Protein AF-0000000078816395 (afdb_homodimer)

Foldseek 3Di:
DDLLVVVQCVLQVAQKEKEAADDCVDGPDPQRVLQSVLLVVLVQDHYYDNCVVPVSCVVCVCVSQVHNDDTWMHGNSHTPGHSVSSVVCVVVVNNSVSSVVSRVVSVVD/DDLLVVVQCVLQVAQKEKEAADDCVDGPDPQRVLQSVLLVVLVQDHYYDNCVVPVSCVVCVCVSQVHNDDTWMHGNSHTPGHSVSSVVCVVVVNNSVSSVVSRVVSVVD

Structure (mmCIF, N/CA/C/O backbone):
data_AF-0000000078816395-model_v1
#
loop_
_entity.id
_entity.type
_entity.pdbx_description
1 polymer Glutaredoxin
#
loop_
_atom_site.group_PDB
_atom_site.id
_atom_site.type_symbol
_atom_site.label_atom_id
_atom_site.label_alt_id
_atom_site.label_comp_id
_atom_site.label_asym_id
_atom_site.label_entity_id
_atom_site.label_seq_id
_atom_site.pdbx_PDB_ins_code
_atom_site.Cartn_x
_atom_site.Cartn_y
_atom_site.Cartn_z
_atom_site.occupancy
_atom_site.B_iso_or_equiv
_atom_site.auth_seq_id
_atom_site.auth_comp_id
_atom_site.auth_asym_id
_atom_site.auth_atom_id
_atom_site.pdbx_PDB_model_num
ATOM 1 N N . MET A 1 1 ? -18.578 -7.316 -20.359 1 77.88 1 MET A N 1
ATOM 2 C CA . MET A 1 1 ? -18.25 -8.328 -19.359 1 77.88 1 MET A CA 1
ATOM 3 C C . MET A 1 1 ? -18.172 -7.707 -17.969 1 77.88 1 MET A C 1
ATOM 5 O O . MET A 1 1 ? -17.703 -6.578 -17.828 1 77.88 1 MET A O 1
ATOM 9 N N . ASP A 1 2 ? -18.828 -8.359 -17.062 1 92 2 ASP A N 1
ATOM 10 C CA . ASP A 1 2 ? -18.844 -7.902 -15.68 1 92 2 ASP A CA 1
ATOM 11 C C . ASP A 1 2 ? -17.484 -8.117 -15.016 1 92 2 ASP A C 1
ATOM 13 O O . ASP A 1 2 ? -16.734 -9.016 -15.406 1 92 2 ASP A O 1
ATOM 17 N N . VAL A 1 3 ? -17.062 -7.289 -14.258 1 94.06 3 VAL A N 1
ATOM 18 C CA . VAL A 1 3 ? -15.742 -7.305 -13.633 1 94.06 3 VAL A CA 1
ATOM 19 C C . VAL A 1 3 ? -15.5 -8.656 -12.977 1 94.06 3 VAL A C 1
ATOM 21 O O . VAL A 1 3 ? -14.375 -9.164 -12.977 1 94.06 3 VAL A O 1
ATOM 24 N N . MET A 1 4 ? -16.484 -9.273 -12.453 1 95.75 4 MET A N 1
ATOM 25 C CA . MET A 1 4 ? -16.344 -10.586 -11.82 1 95.75 4 MET A CA 1
ATOM 26 C C . MET A 1 4 ? -15.961 -11.648 -12.852 1 95.75 4 MET A C 1
ATOM 28 O O . MET A 1 4 ? -15.141 -12.523 -12.578 1 95.75 4 MET A O 1
ATOM 32 N N . ASP A 1 5 ? -16.531 -11.531 -13.977 1 96.75 5 ASP A N 1
ATOM 33 C CA . ASP A 1 5 ? -16.203 -12.445 -15.07 1 96.75 5 ASP A CA 1
ATOM 34 C C . ASP A 1 5 ? -14.773 -12.219 -15.555 1 96.75 5 ASP A C 1
ATOM 36 O O . ASP A 1 5 ? -14.062 -13.18 -15.875 1 96.75 5 ASP A O 1
ATOM 40 N N . ARG A 1 6 ? -14.43 -10.984 -15.625 1 96.06 6 ARG A N 1
ATOM 41 C CA . ARG A 1 6 ? -13.078 -10.656 -16.047 1 96.06 6 ARG A CA 1
ATOM 42 C C . ARG A 1 6 ? -12.047 -11.219 -15.078 1 96.06 6 ARG A C 1
ATOM 44 O O . ARG A 1 6 ? -11.031 -11.773 -15.492 1 96.06 6 ARG A O 1
ATOM 51 N N . ILE A 1 7 ? -12.336 -11.07 -13.828 1 97.5 7 ILE A N 1
ATOM 52 C CA . ILE A 1 7 ? -11.43 -11.578 -12.805 1 97.5 7 ILE A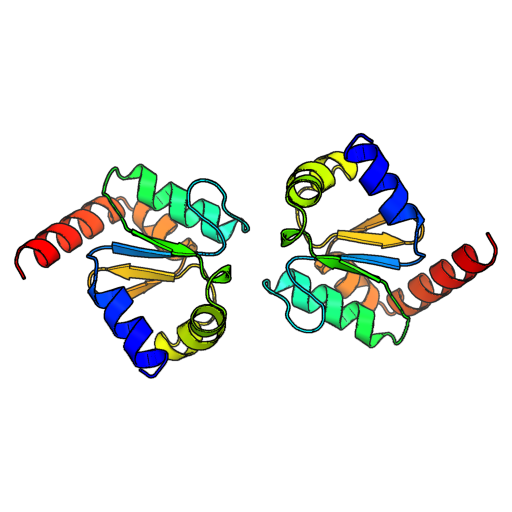 CA 1
ATOM 53 C C . ILE A 1 7 ? -11.344 -13.102 -12.898 1 97.5 7 ILE A C 1
ATOM 55 O O . ILE A 1 7 ? -10.25 -13.672 -12.836 1 97.5 7 ILE A O 1
ATOM 59 N N . GLN A 1 8 ? -12.492 -13.742 -13.062 1 97.56 8 GLN A N 1
ATOM 60 C CA . GLN A 1 8 ? -12.492 -15.195 -13.219 1 97.56 8 GLN A CA 1
ATOM 61 C C . GLN A 1 8 ? -11.633 -15.625 -14.398 1 97.56 8 GLN A C 1
ATOM 63 O O . GLN A 1 8 ? -10.852 -16.578 -14.289 1 97.56 8 GLN A O 1
ATOM 68 N N . GLN A 1 9 ? -11.789 -14.945 -15.492 1 97.19 9 GLN A N 1
ATOM 69 C CA . GLN A 1 9 ? -10.984 -15.258 -16.672 1 97.19 9 GLN A CA 1
ATOM 70 C C . GLN A 1 9 ? -9.5 -15.062 -16.391 1 97.19 9 GLN A C 1
ATOM 72 O O . GLN A 1 9 ? -8.672 -15.859 -16.844 1 97.19 9 GLN A O 1
ATOM 77 N N . GLN A 1 10 ? -9.211 -14.055 -15.688 1 97 10 GLN A N 1
ATOM 78 C CA . GLN A 1 10 ? -7.82 -13.75 -15.375 1 97 10 GLN A CA 1
ATOM 79 C C . GLN A 1 10 ? -7.203 -14.844 -14.5 1 97 10 GLN A C 1
ATOM 81 O O . GLN A 1 10 ? -6.117 -15.344 -14.789 1 97 10 GLN A O 1
ATOM 86 N N . VAL A 1 11 ? -7.938 -15.266 -13.445 1 97.56 11 VAL A N 1
ATOM 87 C CA . VAL A 1 11 ? -7.359 -16.25 -12.539 1 97.56 11 VAL A CA 1
ATOM 88 C C . VAL A 1 11 ? -7.285 -17.609 -13.227 1 97.56 11 VAL A C 1
ATOM 90 O O . VAL A 1 11 ? -6.488 -18.469 -12.844 1 97.56 11 VAL A O 1
ATOM 93 N N . ASP A 1 12 ? -8.086 -17.75 -14.211 1 97.62 12 ASP A N 1
ATOM 94 C CA . ASP A 1 12 ? -8.086 -19.016 -14.961 1 97.62 12 ASP A CA 1
ATOM 95 C C . ASP A 1 12 ? -6.973 -19.031 -16 1 97.62 12 ASP A C 1
ATOM 97 O O . ASP A 1 12 ? -6.66 -20.078 -16.578 1 97.62 12 ASP A O 1
ATOM 101 N N . SER A 1 13 ? -6.375 -17.953 -16.234 1 97.56 13 SER A N 1
ATOM 102 C CA . SER A 1 13 ? -5.531 -17.797 -17.422 1 97.56 13 SER A CA 1
ATOM 103 C C . SER A 1 13 ? -4.109 -18.266 -17.141 1 97.56 13 SER A C 1
ATOM 105 O O . SER A 1 13 ? -3.303 -18.391 -18.062 1 97.56 13 SER A O 1
ATOM 107 N N . ALA A 1 14 ? -3.756 -18.531 -15.867 1 98.06 14 ALA A N 1
ATOM 108 C CA . ALA A 1 14 ? -2.4 -18.953 -15.531 1 98.06 14 ALA A CA 1
ATOM 109 C C . ALA A 1 14 ? -2.404 -19.891 -14.32 1 98.06 14 ALA A C 1
ATOM 111 O O . ALA A 1 14 ? -3.348 -19.875 -13.523 1 98.06 14 ALA A O 1
ATOM 112 N N . ALA A 1 15 ? -1.381 -20.688 -14.188 1 98.5 15 ALA A N 1
ATOM 113 C CA . ALA A 1 15 ? -1.24 -21.609 -13.07 1 98.5 15 ALA A CA 1
ATOM 114 C C . ALA A 1 15 ? -1.059 -20.875 -11.75 1 98.5 15 ALA A C 1
ATOM 116 O O . ALA A 1 15 ? -1.612 -21.281 -10.727 1 98.5 15 ALA A O 1
ATOM 117 N N . ILE A 1 16 ? -0.21 -19.844 -11.828 1 98.81 16 ILE A N 1
ATOM 118 C CA . ILE A 1 16 ? 0.129 -19.047 -10.656 1 98.81 16 ILE A CA 1
ATOM 119 C C . ILE A 1 16 ? -0.025 -17.562 -10.984 1 98.81 16 ILE A C 1
ATOM 121 O O . ILE A 1 16 ? 0.615 -17.047 -11.906 1 98.81 16 ILE A O 1
ATOM 125 N N . ILE A 1 17 ? -0.897 -16.859 -10.242 1 98.75 17 ILE A N 1
ATOM 126 C CA . ILE A 1 17 ? -1.106 -15.438 -10.469 1 98.75 17 ILE A CA 1
ATOM 127 C C . ILE A 1 17 ? -1.004 -14.688 -9.148 1 98.75 17 ILE A C 1
ATOM 129 O O . ILE A 1 17 ? -1.6 -15.094 -8.141 1 98.75 17 ILE A O 1
ATOM 133 N N . LEU A 1 18 ? -0.25 -13.711 -9.133 1 98.81 18 LEU A N 1
ATOM 134 C CA . LEU A 1 18 ? -0.079 -12.789 -8.016 1 98.81 18 LEU A CA 1
ATOM 135 C C . LEU A 1 18 ? -0.758 -11.453 -8.305 1 98.81 18 LEU A C 1
ATOM 137 O O . LEU A 1 18 ? -0.358 -10.734 -9.227 1 98.81 18 LEU A O 1
ATOM 141 N N . TYR A 1 19 ? -1.846 -11.109 -7.602 1 98.75 19 TYR A N 1
ATOM 142 C CA . TYR A 1 19 ? -2.381 -9.75 -7.582 1 98.75 19 TYR A CA 1
ATOM 143 C C . TYR A 1 19 ? -1.663 -8.898 -6.547 1 98.75 19 TYR A C 1
ATOM 145 O O . TYR A 1 19 ? -1.722 -9.18 -5.348 1 98.75 19 TYR A O 1
ATOM 153 N N . MET A 1 20 ? -1.003 -7.777 -6.965 1 98.06 20 MET A N 1
ATOM 154 C CA . MET A 1 20 ? -0.118 -7.051 -6.059 1 98.06 20 MET A CA 1
ATOM 155 C C . MET A 1 20 ? -0.2 -5.547 -6.305 1 98.06 20 MET A C 1
ATOM 157 O O . MET A 1 20 ? -0.762 -5.109 -7.309 1 98.06 20 MET A O 1
ATOM 161 N N . LYS A 1 21 ? 0.226 -4.828 -5.402 1 95.44 21 LYS A N 1
ATOM 162 C CA . LYS A 1 21 ? 0.404 -3.387 -5.559 1 95.44 21 LYS A CA 1
ATOM 163 C C . LYS A 1 21 ? 1.748 -3.066 -6.207 1 95.44 21 LYS A C 1
ATOM 165 O O . LYS A 1 21 ? 2.791 -3.146 -5.555 1 95.44 21 LYS A O 1
ATOM 170 N N . GLY A 1 22 ? 1.657 -2.68 -7.492 1 94.88 22 GLY A N 1
ATOM 171 C CA . GLY A 1 22 ? 2.881 -2.529 -8.266 1 94.88 22 GLY A CA 1
ATOM 172 C C . GLY A 1 22 ? 3.225 -3.76 -9.078 1 94.88 22 GLY A C 1
ATOM 173 O O . GLY A 1 22 ? 2.332 -4.48 -9.531 1 94.88 22 GLY A O 1
ATOM 174 N N . THR A 1 23 ? 4.547 -3.869 -9.414 1 96.94 23 THR A N 1
ATOM 175 C CA . THR A 1 23 ? 5.078 -4.988 -10.188 1 96.94 23 THR A CA 1
ATOM 176 C C . THR A 1 23 ? 6.23 -5.656 -9.445 1 96.94 23 THR A C 1
ATOM 178 O O . THR A 1 23 ? 6.758 -5.102 -8.477 1 96.94 23 THR A O 1
ATOM 181 N N . PRO A 1 24 ? 6.562 -6.902 -9.805 1 97.62 24 PRO A N 1
ATOM 182 C CA . PRO A 1 24 ? 7.719 -7.539 -9.172 1 97.62 24 PRO A CA 1
ATOM 183 C C . PRO A 1 24 ? 8.984 -6.691 -9.273 1 97.62 24 PRO A C 1
ATOM 185 O O . PRO A 1 24 ? 9.82 -6.711 -8.367 1 97.62 24 PRO A O 1
ATOM 188 N N . GLN A 1 25 ? 9.086 -5.879 -10.32 1 95.38 25 GLN A N 1
ATOM 189 C CA . GLN A 1 25 ? 10.258 -5.043 -10.531 1 95.38 25 GLN A CA 1
ATOM 190 C C . GLN A 1 25 ? 10.172 -3.752 -9.719 1 95.38 25 GLN A C 1
ATOM 192 O O . GLN A 1 25 ? 11.195 -3.188 -9.328 1 95.38 25 GLN A O 1
ATOM 197 N N . PHE A 1 26 ? 8.945 -3.281 -9.516 1 92.94 26 PHE A N 1
ATOM 198 C CA . PHE A 1 26 ? 8.727 -2.039 -8.781 1 92.94 26 PHE A CA 1
ATOM 199 C C . PHE A 1 26 ? 7.527 -2.162 -7.852 1 92.94 26 PHE A C 1
ATOM 201 O O . PHE A 1 26 ? 6.52 -1.475 -8.031 1 92.94 26 PHE A O 1
ATOM 208 N N . PRO A 1 27 ? 7.707 -2.893 -6.777 1 95.06 27 PRO A N 1
ATOM 209 C CA . PRO A 1 27 ? 6.582 -3.018 -5.848 1 95.06 27 PRO A CA 1
ATOM 210 C C . PRO A 1 27 ? 6.277 -1.713 -5.113 1 95.06 27 PRO A C 1
ATOM 212 O O . PRO A 1 27 ? 7.191 -0.96 -4.773 1 95.06 27 PRO A O 1
ATOM 215 N N . GLN A 1 28 ? 5.062 -1.483 -4.871 1 91.62 28 GLN A N 1
ATOM 216 C CA . GLN A 1 28 ? 4.637 -0.219 -4.277 1 91.62 28 GLN A CA 1
ATOM 217 C C . GLN A 1 28 ? 4.121 -0.423 -2.855 1 91.62 28 GLN A C 1
ATOM 219 O O . GLN A 1 28 ? 3.559 0.495 -2.256 1 91.62 28 GLN A O 1
ATOM 224 N N . CYS A 1 29 ? 4.348 -1.562 -2.271 1 92.69 29 CYS A N 1
ATOM 225 C CA . CYS A 1 29 ? 3.992 -1.941 -0.909 1 92.69 29 CYS A CA 1
ATOM 226 C C . CYS A 1 29 ? 4.883 -3.072 -0.409 1 92.69 29 CYS A C 1
ATOM 228 O O . CYS A 1 29 ? 5.27 -3.953 -1.181 1 92.69 29 CYS A O 1
ATOM 230 N N . GLY A 1 30 ? 5.211 -3.061 0.812 1 91.44 30 GLY A N 1
ATOM 231 C CA . GLY A 1 30 ? 6.113 -4.043 1.39 1 91.44 30 GLY A CA 1
ATOM 232 C C . GLY A 1 30 ? 5.57 -5.461 1.326 1 91.44 30 GLY A C 1
ATOM 233 O O . GLY A 1 30 ? 6.312 -6.398 1.031 1 91.44 30 GLY A O 1
ATOM 234 N N . PHE A 1 31 ? 4.332 -5.621 1.608 1 93.5 31 PHE A N 1
ATOM 235 C CA . PHE A 1 31 ? 3.717 -6.941 1.55 1 93.5 31 PHE A CA 1
ATOM 236 C C . PH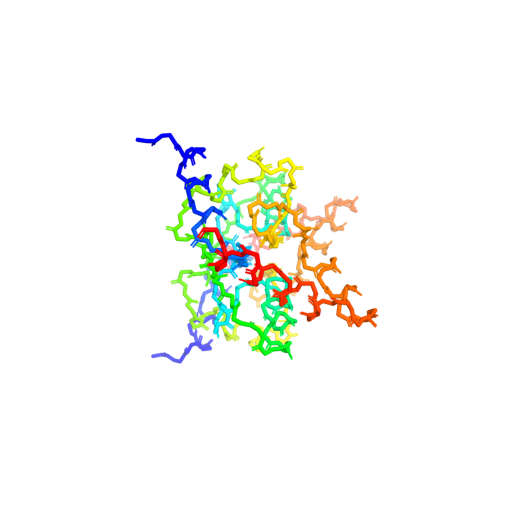E A 1 31 ? 3.768 -7.504 0.133 1 93.5 31 PHE A C 1
ATOM 238 O O . PHE A 1 31 ? 4.074 -8.68 -0.064 1 93.5 31 PHE A O 1
ATOM 245 N N . SER A 1 32 ? 3.443 -6.68 -0.849 1 97.25 32 SER A N 1
ATOM 246 C CA . SER A 1 32 ? 3.529 -7.09 -2.248 1 97.25 32 SER A CA 1
ATOM 247 C C . SER A 1 32 ? 4.965 -7.414 -2.641 1 97.25 32 SER A C 1
ATOM 249 O O . SER A 1 32 ? 5.215 -8.398 -3.342 1 97.25 32 SER A O 1
ATOM 251 N N . ALA A 1 33 ? 5.883 -6.617 -2.176 1 96.62 33 ALA A N 1
ATOM 252 C CA . ALA A 1 33 ? 7.293 -6.859 -2.461 1 96.62 33 ALA A CA 1
ATOM 253 C C . ALA A 1 33 ? 7.734 -8.227 -1.933 1 96.62 33 ALA A C 1
ATOM 255 O O . ALA A 1 33 ? 8.367 -9 -2.652 1 96.62 33 ALA A O 1
ATOM 256 N N . THR A 1 34 ? 7.34 -8.484 -0.744 1 97.5 34 THR A N 1
ATOM 257 C CA . THR A 1 34 ? 7.715 -9.742 -0.104 1 97.5 34 THR A CA 1
ATOM 258 C C . THR A 1 34 ? 7.105 -10.93 -0.847 1 97.5 34 THR A C 1
ATOM 260 O O . THR A 1 34 ? 7.793 -11.922 -1.111 1 97.5 34 THR A O 1
ATOM 263 N N . ALA A 1 35 ? 5.844 -10.852 -1.148 1 98.44 35 ALA A N 1
ATOM 264 C CA . ALA A 1 35 ? 5.172 -11.922 -1.877 1 98.44 35 ALA A CA 1
ATOM 265 C C . ALA A 1 35 ? 5.867 -12.203 -3.203 1 98.44 35 ALA A C 1
ATOM 267 O O . ALA A 1 35 ? 6.18 -13.359 -3.514 1 98.44 35 ALA A O 1
ATOM 268 N N . ALA A 1 36 ? 6.117 -11.141 -3.996 1 98.75 36 ALA A N 1
ATOM 269 C CA . ALA A 1 36 ? 6.754 -11.297 -5.305 1 98.75 36 ALA A CA 1
ATOM 270 C C . ALA A 1 36 ? 8.141 -11.922 -5.172 1 98.75 36 ALA A C 1
ATOM 272 O O . ALA A 1 36 ? 8.484 -12.836 -5.918 1 98.75 36 ALA A O 1
ATOM 273 N N . ARG A 1 37 ? 8.867 -11.438 -4.246 1 98.25 37 ARG A N 1
ATOM 274 C CA . ARG A 1 37 ? 10.219 -11.953 -4.02 1 98.25 37 ARG A CA 1
ATOM 275 C C . ARG A 1 37 ? 10.18 -13.422 -3.613 1 98.25 37 ARG A C 1
ATOM 277 O O . ARG A 1 37 ? 10.984 -14.227 -4.09 1 98.25 37 ARG A O 1
ATOM 284 N N . THR A 1 38 ? 9.32 -13.742 -2.697 1 98.75 38 THR A N 1
ATOM 285 C CA . THR A 1 38 ? 9.195 -15.109 -2.205 1 98.75 38 THR A CA 1
ATOM 286 C C . THR A 1 38 ? 8.836 -16.062 -3.34 1 98.75 38 THR A C 1
ATOM 288 O O . THR A 1 38 ? 9.461 -17.109 -3.502 1 98.75 38 THR A O 1
ATOM 291 N N . LEU A 1 39 ? 7.855 -15.719 -4.148 1 98.75 39 LEU A N 1
ATOM 292 C CA . LEU A 1 39 ? 7.492 -16.531 -5.305 1 98.75 39 LEU A CA 1
ATOM 293 C C . LEU A 1 39 ? 8.672 -16.672 -6.258 1 98.75 39 LEU A C 1
ATOM 295 O O . LEU A 1 39 ? 8.961 -17.781 -6.727 1 98.75 39 LEU A O 1
ATOM 299 N N . ALA A 1 40 ? 9.344 -15.602 -6.547 1 98.5 40 ALA A N 1
ATOM 300 C CA . ALA A 1 40 ? 10.453 -15.578 -7.492 1 98.5 40 ALA A CA 1
ATOM 301 C C . ALA A 1 40 ? 11.609 -16.453 -7.004 1 98.5 40 ALA A C 1
ATOM 303 O O . ALA A 1 40 ? 12.32 -17.062 -7.809 1 98.5 40 ALA A O 1
ATOM 304 N N . SER A 1 41 ? 11.742 -16.484 -5.738 1 98.06 41 SER A N 1
ATOM 305 C CA . SER A 1 41 ? 12.867 -17.203 -5.148 1 98.06 41 SER A CA 1
ATOM 306 C C . SER A 1 41 ? 12.766 -18.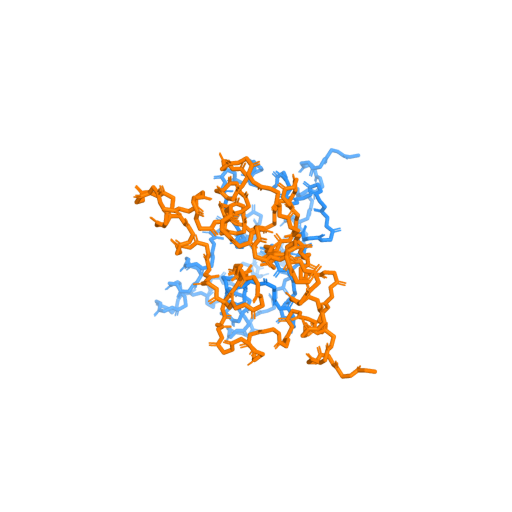703 -5.434 1 98.06 41 SER A C 1
ATOM 308 O O . SER A 1 41 ? 13.758 -19.422 -5.328 1 98.06 41 SER A O 1
ATOM 310 N N . THR A 1 42 ? 11.664 -19.219 -5.715 1 98.19 42 THR A N 1
ATOM 311 C CA . THR A 1 42 ? 11.461 -20.641 -5.98 1 98.19 42 THR A CA 1
ATOM 312 C C . THR A 1 42 ? 12.008 -21.016 -7.355 1 98.19 42 THR A C 1
ATOM 314 O O . THR A 1 42 ? 12.234 -22.188 -7.637 1 98.19 42 THR A O 1
ATOM 317 N N . GLY A 1 43 ? 12.039 -19.953 -8.25 1 98.19 43 GLY A N 1
ATOM 318 C CA . GLY A 1 43 ? 12.445 -20.203 -9.625 1 98.19 43 GLY A CA 1
ATOM 319 C C . GLY A 1 43 ? 11.305 -20.641 -10.516 1 98.19 43 GLY A C 1
ATOM 320 O O . GLY A 1 43 ? 11.484 -20.828 -11.727 1 98.19 43 GLY A O 1
ATOM 321 N N . VAL A 1 44 ? 10.141 -20.828 -9.938 1 98.31 44 VAL A N 1
ATOM 322 C CA . VAL A 1 44 ? 8.969 -21.219 -10.719 1 98.31 44 VAL A CA 1
ATOM 323 C C . VAL A 1 44 ? 8.297 -19.969 -11.289 1 98.31 44 VAL A C 1
ATOM 325 O O . VAL A 1 44 ? 8.094 -18.984 -10.578 1 98.31 44 VAL A O 1
ATOM 328 N N . GLU A 1 45 ? 7.914 -19.969 -12.555 1 97.69 45 GLU A N 1
ATOM 329 C CA . GLU A 1 45 ? 7.324 -18.812 -13.219 1 97.69 45 GLU A CA 1
ATOM 330 C C . GLU A 1 45 ? 5.93 -18.516 -12.672 1 97.69 45 GLU A C 1
ATOM 332 O O . GLU A 1 45 ? 5.172 -19.438 -12.359 1 97.69 45 GLU A O 1
ATOM 337 N N . PHE A 1 46 ? 5.66 -17.328 -12.633 1 98.69 46 PHE A N 1
ATOM 338 C CA . PHE A 1 46 ? 4.32 -16.891 -12.266 1 98.69 46 PHE A CA 1
ATOM 339 C C . PHE A 1 46 ? 3.951 -15.617 -13.016 1 98.69 46 PHE A C 1
ATOM 341 O O . PHE A 1 46 ? 4.828 -14.891 -13.492 1 98.69 46 PHE A O 1
ATOM 348 N N . THR A 1 47 ? 2.666 -15.344 -13.094 1 98.31 47 THR A N 1
ATOM 349 C CA . THR A 1 47 ? 2.146 -14.102 -13.664 1 98.31 47 THR A CA 1
ATOM 350 C C . THR A 1 47 ? 1.702 -13.148 -12.555 1 98.31 47 THR A C 1
ATOM 352 O O . THR A 1 47 ? 1.568 -13.547 -11.398 1 98.31 47 THR A O 1
ATOM 355 N N . TYR A 1 48 ? 1.565 -11.914 -12.898 1 98.44 48 TYR A N 1
ATOM 356 C CA . TYR A 1 48 ? 1.123 -10.938 -11.906 1 98.44 48 TYR A CA 1
ATOM 357 C C . TYR A 1 48 ? 0.138 -9.945 -12.516 1 98.44 48 TYR A C 1
ATOM 359 O O . TYR A 1 48 ? 0.06 -9.82 -13.742 1 98.44 48 TYR A O 1
ATOM 367 N N . VAL A 1 49 ? -0.628 -9.328 -11.703 1 97.88 49 VAL A N 1
ATOM 368 C CA . VAL A 1 49 ? -1.514 -8.211 -12.039 1 97.88 49 VAL A CA 1
ATOM 369 C C . VAL A 1 49 ? -1.248 -7.043 -11.094 1 97.88 49 VAL A C 1
ATOM 371 O O . VAL A 1 49 ? -1.245 -7.211 -9.875 1 97.88 49 VAL A O 1
ATOM 374 N N . ASN A 1 50 ? -0.943 -5.98 -11.695 1 97 50 ASN A N 1
ATOM 375 C CA . ASN A 1 50 ? -0.887 -4.746 -10.922 1 97 50 ASN A CA 1
ATOM 376 C C . ASN A 1 50 ? -2.281 -4.18 -10.672 1 97 50 ASN A C 1
ATOM 378 O O . ASN A 1 50 ? -2.889 -3.592 -11.57 1 97 50 ASN A O 1
ATOM 382 N N . ILE A 1 51 ? -2.713 -4.203 -9.469 1 95.69 51 ILE A N 1
ATOM 383 C CA . ILE A 1 51 ? -4.109 -3.898 -9.18 1 95.69 51 ILE A CA 1
ATOM 384 C C . ILE A 1 51 ? -4.344 -2.393 -9.297 1 95.69 51 ILE A C 1
ATOM 386 O O . ILE A 1 51 ? -5.484 -1.944 -9.438 1 95.69 51 ILE A O 1
ATOM 390 N N . PHE A 1 52 ? -3.334 -1.632 -9.227 1 91.06 52 PHE A N 1
ATOM 391 C CA . PHE A 1 52 ? -3.502 -0.187 -9.32 1 91.06 52 PHE A CA 1
ATOM 392 C C . PHE A 1 52 ? -3.779 0.231 -10.758 1 91.06 52 PHE A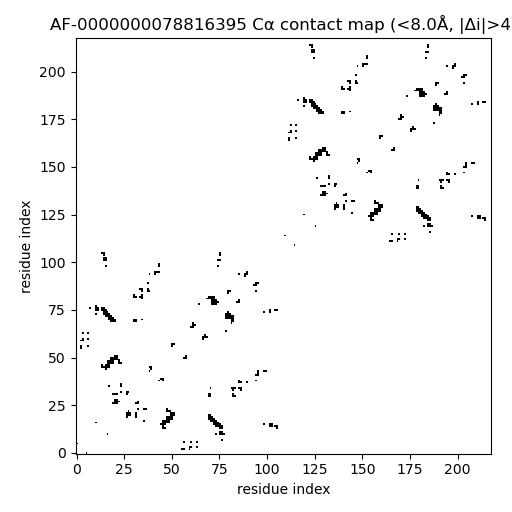 C 1
ATOM 394 O O . PHE A 1 52 ? -4.223 1.354 -11.016 1 91.06 52 PHE A O 1
ATOM 401 N N . GLU A 1 53 ? -3.502 -0.557 -11.711 1 92.5 53 GLU A N 1
ATOM 402 C CA . GLU A 1 53 ? -3.723 -0.241 -13.117 1 92.5 53 GLU A CA 1
ATOM 403 C C . GLU A 1 53 ? -5.148 -0.584 -13.547 1 92.5 53 GLU A C 1
ATOM 405 O O . GLU A 1 53 ? -5.555 -0.283 -14.664 1 92.5 53 GLU A O 1
ATOM 410 N N . ASP A 1 54 ? -5.848 -1.17 -12.648 1 91.94 54 ASP A N 1
ATOM 411 C CA . ASP A 1 54 ? -7.234 -1.547 -12.891 1 91.94 54 ASP A CA 1
ATOM 412 C C . ASP A 1 54 ? -8.086 -1.334 -11.641 1 91.94 54 ASP A C 1
ATOM 414 O O . ASP A 1 54 ? -8.25 -2.248 -10.828 1 91.94 54 ASP A O 1
ATOM 418 N N . GLN A 1 55 ? -8.719 -0.224 -11.602 1 89.75 55 GLN A N 1
ATOM 419 C CA . GLN A 1 55 ? -9.469 0.18 -10.414 1 89.75 55 GLN A CA 1
ATOM 420 C C . GLN A 1 55 ? -10.617 -0.789 -10.133 1 89.75 55 GLN A C 1
ATOM 422 O O . GLN A 1 55 ? -10.953 -1.044 -8.977 1 89.75 55 GLN A O 1
ATOM 427 N N . GLU A 1 56 ? -11.188 -1.311 -11.203 1 94.56 56 GLU A N 1
ATOM 428 C CA . GLU A 1 56 ? -12.289 -2.252 -11.023 1 94.56 56 GLU A CA 1
ATOM 429 C C . GLU A 1 56 ? -11.812 -3.541 -10.367 1 94.56 56 GLU A C 1
ATOM 431 O O . GLU A 1 56 ? -12.484 -4.074 -9.477 1 94.56 56 GLU A O 1
ATOM 436 N N . VAL A 1 57 ? -10.719 -4.012 -10.789 1 95.56 57 VAL A N 1
ATOM 437 C CA . VAL A 1 57 ? -10.141 -5.211 -10.188 1 95.56 57 VAL A CA 1
ATOM 438 C C . VAL A 1 57 ? -9.75 -4.93 -8.734 1 95.56 57 VAL A C 1
ATOM 440 O O . VAL A 1 57 ? -10.047 -5.719 -7.84 1 95.56 57 VAL A O 1
ATOM 443 N N . PHE A 1 58 ? -9.141 -3.816 -8.5 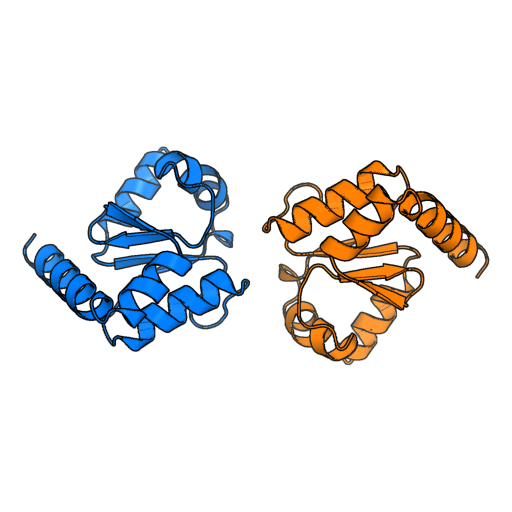1 94 58 PHE A N 1
ATOM 444 C CA . PHE A 1 58 ? -8.742 -3.422 -7.156 1 94 58 PHE A CA 1
ATOM 445 C C . PHE A 1 58 ? -9.93 -3.434 -6.211 1 94 58 PHE A C 1
ATOM 447 O O . PHE A 1 58 ? -9.852 -3.99 -5.113 1 94 58 PHE A O 1
ATOM 454 N N . GLN A 1 59 ? -11.047 -2.926 -6.672 1 93.31 59 GLN A N 1
ATOM 455 C CA . GLN A 1 59 ? -12.219 -2.756 -5.824 1 93.31 59 GLN A CA 1
ATOM 456 C C . GLN A 1 59 ? -12.992 -4.062 -5.684 1 93.31 59 GLN A C 1
ATOM 458 O O . GLN A 1 59 ? -13.594 -4.328 -4.641 1 93.31 59 GLN A O 1
ATOM 463 N N . SER A 1 60 ? -12.906 -4.945 -6.668 1 97.06 60 SER A N 1
ATOM 464 C CA . SER A 1 60 ? -13.828 -6.07 -6.73 1 97.06 60 SER A CA 1
ATOM 465 C C . SER A 1 60 ? -13.156 -7.371 -6.301 1 97.06 60 SER A C 1
ATOM 467 O O . SER A 1 60 ? -13.828 -8.328 -5.922 1 97.06 60 SER A O 1
ATOM 469 N N . LEU A 1 61 ? -11.883 -7.473 -6.363 1 97.69 61 LEU A N 1
ATOM 470 C CA . LEU A 1 61 ? -11.18 -8.719 -6.086 1 97.69 61 LEU A CA 1
ATOM 471 C C . LEU A 1 61 ? -11.398 -9.156 -4.641 1 97.69 61 LEU A C 1
ATOM 473 O O . LEU A 1 61 ? -11.578 -10.344 -4.363 1 97.69 61 LEU A O 1
ATOM 477 N N . PRO A 1 62 ? -11.352 -8.227 -3.668 1 96.81 62 PRO A N 1
ATOM 478 C CA . PRO A 1 62 ? -11.633 -8.641 -2.289 1 96.81 62 PRO A CA 1
ATOM 479 C C . PRO A 1 62 ? -13.016 -9.273 -2.127 1 96.81 62 PRO A C 1
ATOM 481 O O . PRO A 1 62 ? -13.18 -10.195 -1.33 1 96.81 62 PRO A O 1
ATOM 484 N N . VAL A 1 63 ? -13.945 -8.844 -2.889 1 96.5 63 VAL A N 1
ATOM 485 C CA . VAL A 1 63 ? -15.297 -9.391 -2.863 1 96.5 63 VAL A CA 1
ATOM 486 C C . VAL A 1 63 ? -15.32 -10.75 -3.564 1 96.5 63 VAL A C 1
ATOM 488 O O . VAL A 1 63 ? -15.867 -11.719 -3.031 1 96.5 63 VAL A O 1
ATOM 491 N N . PHE A 1 64 ? -14.664 -10.773 -4.746 1 97.88 64 PHE A N 1
ATOM 492 C CA . PHE A 1 64 ? -14.555 -12.008 -5.516 1 97.88 64 PHE A CA 1
ATOM 493 C C . PHE A 1 64 ? -13.953 -13.117 -4.672 1 97.88 64 PHE A C 1
ATOM 495 O O . PHE A 1 64 ? -14.453 -14.242 -4.656 1 97.88 64 PHE A O 1
ATOM 502 N N . ALA A 1 65 ? -12.914 -12.828 -3.916 1 97.31 65 ALA A N 1
ATOM 503 C CA . ALA A 1 65 ? -12.102 -13.812 -3.213 1 97.31 65 ALA A CA 1
ATOM 504 C C . ALA A 1 65 ? -12.602 -14.031 -1.79 1 97.31 65 ALA A C 1
ATOM 506 O O . ALA A 1 65 ? -12.211 -14.984 -1.124 1 97.31 65 ALA A O 1
ATOM 507 N N . ASP A 1 66 ? -13.484 -13.133 -1.351 1 96.75 66 ASP A N 1
ATOM 508 C CA . ASP A 1 66 ? -13.828 -13.094 0.067 1 96.75 66 ASP A CA 1
ATOM 509 C C . ASP A 1 66 ? -12.578 -13.031 0.937 1 96.75 66 ASP A C 1
ATOM 511 O O . ASP A 1 66 ? -12.398 -13.852 1.841 1 96.75 66 ASP A O 1
ATOM 515 N N . TRP A 1 67 ? -11.664 -12.188 0.556 1 95.62 67 TRP A N 1
ATOM 516 C CA . TRP A 1 67 ? -10.375 -11.914 1.18 1 95.62 67 TRP A CA 1
ATOM 517 C C . TRP A 1 67 ? -10.094 -10.414 1.206 1 95.62 67 TRP A C 1
ATOM 519 O O . TRP A 1 67 ? -10.172 -9.742 0.176 1 95.62 67 TRP A O 1
ATOM 529 N N . PRO A 1 68 ? -9.727 -9.867 2.256 1 91.94 68 PRO A N 1
ATOM 530 C CA . PRO A 1 68 ? -9.844 -8.422 2.42 1 91.94 68 PRO A CA 1
ATOM 531 C C . PRO A 1 68 ? -8.617 -7.664 1.908 1 91.94 68 PRO A C 1
ATOM 533 O O . PRO A 1 68 ? -8.711 -6.48 1.572 1 91.94 68 PRO A O 1
ATOM 536 N N . THR A 1 69 ? -7.438 -8.32 1.886 1 92.19 69 THR A N 1
ATOM 537 C CA . THR A 1 69 ? -6.238 -7.52 1.688 1 92.19 69 THR A CA 1
ATOM 538 C C . THR A 1 69 ? -5.422 -8.039 0.507 1 92.19 69 THR A C 1
ATOM 540 O O . THR A 1 69 ? -5.809 -9.023 -0.131 1 92.19 69 THR A O 1
ATOM 543 N N . PHE A 1 70 ? -4.543 -7.246 0.021 1 96.5 70 PHE A N 1
ATOM 544 C CA . PHE A 1 70 ? -3.539 -7.578 -0.984 1 96.5 70 PHE A CA 1
ATOM 545 C C . PHE A 1 70 ? -2.164 -7.734 -0.344 1 96.5 70 PHE A C 1
ATOM 547 O O . PHE A 1 70 ? -1.907 -7.184 0.729 1 96.5 70 PHE A O 1
ATOM 554 N N . PRO A 1 71 ? -1.383 -8.438 -0.967 1 97.88 71 PRO A N 1
ATOM 555 C CA . PRO A 1 71 ? -1.5 -9.211 -2.203 1 97.88 71 PRO A CA 1
ATOM 556 C C . PRO A 1 71 ? -2.363 -10.461 -2.035 1 97.88 71 PRO A C 1
ATOM 558 O O . PRO A 1 71 ? -2.627 -10.891 -0.908 1 97.88 71 PRO A O 1
ATOM 561 N N . GLN A 1 72 ? -2.855 -10.898 -3.123 1 98.69 72 GLN A N 1
ATOM 562 C CA . GLN A 1 72 ? -3.568 -12.172 -3.193 1 98.69 72 GLN A CA 1
ATOM 563 C C . GLN A 1 72 ? -2.926 -13.109 -4.215 1 98.69 72 GLN A C 1
ATOM 565 O O . GLN A 1 72 ? -2.59 -12.688 -5.324 1 98.69 72 GLN A O 1
ATOM 570 N N . ILE A 1 73 ? -2.803 -14.383 -3.84 1 98.81 73 ILE A N 1
ATOM 571 C CA . ILE A 1 73 ? -2.139 -15.344 -4.707 1 98.81 73 ILE A CA 1
ATOM 572 C C . ILE A 1 73 ? -3.098 -16.484 -5.035 1 98.81 73 ILE A C 1
ATOM 574 O O . ILE A 1 73 ? -3.807 -16.984 -4.152 1 98.81 73 ILE A O 1
ATOM 578 N N . TYR A 1 74 ? -3.092 -16.875 -6.227 1 98.75 74 TYR A N 1
ATOM 579 C CA . TYR A 1 74 ? -3.941 -17.953 -6.727 1 98.75 74 TYR A CA 1
ATOM 580 C C . TYR A 1 74 ? -3.109 -19.047 -7.379 1 98.75 74 TYR A C 1
ATOM 582 O O . TYR A 1 74 ? -2.166 -18.766 -8.117 1 98.75 74 TYR A O 1
ATOM 590 N N . PHE A 1 75 ? -3.363 -20.281 -7.055 1 98.62 75 PHE A N 1
ATOM 591 C CA . PHE A 1 75 ? -2.889 -21.469 -7.781 1 98.62 75 PHE A CA 1
ATOM 592 C C . PHE A 1 75 ? -4.039 -22.156 -8.5 1 98.62 75 PHE A C 1
ATOM 594 O O . PHE A 1 75 ? -4.992 -22.609 -7.863 1 98.62 75 PHE A O 1
ATOM 601 N N . ASN A 1 76 ? -3.982 -22.156 -9.82 1 98 76 ASN A N 1
ATOM 602 C CA . ASN A 1 76 ? -5.016 -22.797 -10.625 1 98 76 ASN A CA 1
ATOM 603 C C . ASN A 1 76 ? -6.414 -22.328 -10.219 1 98 76 ASN A C 1
ATOM 605 O O . ASN A 1 76 ? -7.277 -23.156 -9.906 1 98 76 ASN A O 1
ATOM 609 N N . SER A 1 77 ? -6.586 -21.062 -10.086 1 97.75 77 SER A N 1
ATOM 610 C CA . SER A 1 77 ? -7.855 -20.359 -9.922 1 97.75 77 SER A CA 1
ATOM 611 C C . SER A 1 77 ? -8.352 -20.438 -8.484 1 97.75 77 SER A C 1
ATOM 613 O O . SER A 1 77 ? -9.453 -19.984 -8.18 1 97.75 77 SER A O 1
ATOM 615 N N . GLU A 1 78 ? -7.504 -21.016 -7.625 1 97.62 78 GLU A N 1
ATOM 616 C CA . GLU A 1 78 ? -7.867 -21.094 -6.215 1 97.62 78 GLU A CA 1
ATOM 617 C C . GLU A 1 78 ? -7.027 -20.141 -5.371 1 97.62 78 GLU A C 1
ATOM 619 O O . GLU A 1 78 ? -5.801 -20.109 -5.496 1 97.62 78 GLU A O 1
ATOM 624 N N . LEU A 1 79 ? -7.648 -19.422 -4.496 1 98.62 79 LEU A N 1
ATOM 625 C CA . LEU A 1 79 ? -6.941 -18.516 -3.592 1 98.62 79 LEU A CA 1
ATOM 626 C C . LEU A 1 79 ? -6.102 -19.312 -2.588 1 98.62 79 LEU A C 1
ATOM 628 O O . LEU A 1 79 ? -6.629 -20.156 -1.864 1 98.62 79 LEU A O 1
ATOM 632 N N . VAL A 1 80 ? -4.852 -19.031 -2.615 1 98.19 80 VAL A N 1
ATOM 633 C CA . VAL A 1 80 ? -3.934 -19.625 -1.648 1 98.19 80 VAL A CA 1
ATOM 634 C C . VAL A 1 80 ? -3.859 -18.75 -0.401 1 98.19 80 VAL A C 1
ATOM 636 O O . VAL A 1 80 ? -3.83 -19.25 0.722 1 98.19 80 VAL A O 1
ATOM 639 N N . GLY A 1 81 ? -3.801 -17.391 -0.675 1 97.25 81 GLY A N 1
ATOM 640 C CA . GLY A 1 81 ? -3.711 -16.438 0.426 1 97.25 81 GLY A CA 1
ATOM 641 C C . GLY A 1 81 ? -2.949 -15.18 0.068 1 97.25 81 GLY A C 1
ATOM 642 O O . GLY A 1 81 ? -2.885 -14.805 -1.103 1 97.25 81 GLY A O 1
ATOM 643 N N . GLY A 1 82 ? -2.475 -14.578 1.126 1 96.44 82 GLY A N 1
ATOM 644 C CA . GLY A 1 82 ? -1.715 -13.352 0.958 1 96.44 82 GLY A CA 1
ATOM 645 C C . GLY A 1 82 ? -0.217 -13.555 1.079 1 96.44 82 GLY A C 1
ATOM 646 O O . GLY A 1 82 ? 0.276 -14.672 0.938 1 96.44 82 GLY A O 1
ATOM 647 N N . GLY A 1 83 ? 0.438 -12.445 1.311 1 95.62 83 GLY A N 1
ATOM 648 C CA . GLY A 1 83 ? 1.889 -12.477 1.405 1 95.62 83 GLY A CA 1
ATOM 649 C C . GLY A 1 83 ? 2.391 -13.328 2.559 1 95.62 83 GLY A C 1
ATOM 650 O O . GLY A 1 83 ? 3.371 -14.062 2.414 1 95.62 83 GLY A O 1
ATOM 651 N N . ASP A 1 84 ? 1.784 -13.258 3.723 1 95.56 84 ASP A N 1
ATOM 652 C CA . ASP A 1 84 ? 2.223 -13.977 4.91 1 95.56 84 ASP A CA 1
ATOM 653 C C . ASP A 1 84 ? 2.145 -15.484 4.695 1 95.56 84 ASP A C 1
ATOM 655 O O . ASP A 1 84 ? 3.021 -16.234 5.145 1 95.56 84 ASP A O 1
ATOM 659 N N . ILE A 1 85 ? 1.097 -15.945 4.074 1 95.94 85 ILE A N 1
ATOM 660 C CA . ILE A 1 85 ? 0.898 -17.375 3.857 1 95.94 85 ILE A CA 1
ATOM 661 C C . ILE A 1 85 ? 1.982 -17.906 2.924 1 95.94 85 ILE A C 1
ATOM 663 O O . ILE A 1 85 ? 2.539 -18.984 3.16 1 95.94 85 ILE A O 1
ATOM 667 N N . ILE A 1 86 ? 2.264 -17.156 1.871 1 97.5 86 ILE A N 1
ATOM 668 C CA . ILE A 1 86 ? 3.266 -17.609 0.91 1 97.5 86 ILE A CA 1
ATOM 669 C C . ILE A 1 86 ? 4.633 -17.688 1.588 1 97.5 86 ILE A C 1
ATOM 671 O O . ILE A 1 86 ? 5.406 -18.609 1.327 1 97.5 86 ILE A O 1
ATOM 675 N N . VAL A 1 87 ? 4.941 -16.734 2.428 1 97.94 87 VAL A N 1
ATOM 676 C CA . VAL A 1 87 ? 6.199 -16.75 3.162 1 97.94 87 VAL A CA 1
ATOM 677 C C . VAL A 1 87 ? 6.25 -17.953 4.082 1 97.94 87 VAL A C 1
ATOM 679 O O . VAL A 1 87 ? 7.273 -18.641 4.168 1 97.94 87 VAL A O 1
ATOM 682 N N . GLU A 1 88 ? 5.207 -18.203 4.746 1 98.19 88 GLU A N 1
ATOM 683 C CA . GLU A 1 88 ? 5.121 -19.375 5.609 1 98.19 88 GLU A CA 1
ATOM 684 C C . GLU A 1 88 ? 5.34 -20.672 4.82 1 98.19 88 GLU A C 1
ATOM 686 O O . GLU A 1 88 ? 6.07 -21.547 5.266 1 98.19 88 GLU A O 1
ATOM 691 N N . MET A 1 89 ? 4.715 -20.781 3.695 1 98.12 89 MET A N 1
ATOM 692 C CA . MET A 1 89 ? 4.887 -21.953 2.838 1 98.12 89 MET A CA 1
ATOM 693 C C . MET A 1 89 ? 6.348 -22.109 2.424 1 98.12 89 MET A C 1
ATOM 695 O O . MET A 1 89 ? 6.855 -23.234 2.346 1 98.12 89 MET A O 1
ATOM 699 N N . ALA A 1 90 ? 6.992 -21 2.102 1 98.31 90 ALA A N 1
ATOM 700 C CA . ALA A 1 90 ? 8.406 -21.047 1.741 1 98.31 90 ALA A CA 1
ATOM 701 C C . ALA A 1 90 ? 9.258 -21.516 2.918 1 98.31 90 ALA A C 1
ATOM 703 O O . ALA A 1 90 ? 10.148 -22.344 2.754 1 98.31 90 ALA A O 1
ATOM 704 N N . ASP A 1 91 ? 8.961 -20.984 4.117 1 98.06 91 ASP A N 1
ATOM 705 C CA . ASP A 1 91 ? 9.695 -21.359 5.324 1 98.06 91 ASP A CA 1
ATOM 706 C C . ASP A 1 91 ? 9.555 -22.844 5.629 1 98.06 91 ASP A C 1
ATOM 708 O O . ASP A 1 91 ? 10.484 -23.469 6.129 1 98.06 91 ASP A O 1
ATOM 712 N N . MET A 1 92 ? 8.438 -23.344 5.344 1 97.94 92 MET A N 1
ATOM 713 C CA . MET A 1 92 ? 8.148 -24.75 5.578 1 97.94 92 MET A CA 1
ATOM 714 C C . MET A 1 92 ? 8.75 -25.625 4.473 1 97.94 92 MET A C 1
ATOM 716 O O . MET A 1 92 ? 8.75 -26.844 4.574 1 97.94 92 MET A O 1
ATOM 720 N N . GLY A 1 93 ? 9.102 -24.969 3.373 1 98.19 93 GLY A N 1
ATOM 721 C CA . GLY A 1 93 ? 9.734 -25.688 2.275 1 98.19 93 GLY A CA 1
ATOM 722 C C . GLY A 1 93 ? 8.734 -26.297 1.313 1 98.19 93 GLY A C 1
ATOM 723 O O . GLY A 1 93 ? 9.086 -27.172 0.514 1 98.19 93 GLY A O 1
ATOM 724 N N . THR A 1 94 ? 7.508 -25.875 1.354 1 98.38 94 THR A N 1
ATOM 725 C CA . THR A 1 94 ? 6.48 -26.531 0.546 1 98.38 94 THR A CA 1
ATOM 726 C C . THR A 1 94 ? 6.121 -25.672 -0.661 1 98.38 94 THR A C 1
ATOM 728 O O . THR A 1 94 ? 5.5 -26.156 -1.611 1 98.38 94 THR A O 1
ATOM 731 N N . LEU A 1 95 ? 6.457 -24.453 -0.691 1 98.62 95 LEU A N 1
ATOM 732 C CA . LEU A 1 95 ? 5.992 -23.5 -1.695 1 98.62 95 LEU A CA 1
ATOM 733 C C . LEU A 1 95 ? 6.398 -23.938 -3.096 1 98.62 95 LEU A C 1
ATOM 735 O O . LEU A 1 95 ? 5.555 -24.062 -3.984 1 98.62 95 LEU A O 1
ATOM 739 N N . LYS A 1 96 ? 7.656 -24.188 -3.268 1 98.56 96 LYS A N 1
ATOM 740 C CA . LYS A 1 96 ? 8.148 -24.562 -4.59 1 98.56 96 LYS A CA 1
ATOM 741 C C . LYS A 1 96 ? 7.418 -25.797 -5.117 1 98.56 96 LYS A C 1
ATOM 743 O O . LYS A 1 96 ? 6.961 -25.812 -6.262 1 98.56 96 LYS A O 1
ATOM 748 N N . GLY A 1 97 ? 7.371 -26.734 -4.262 1 98.62 97 GLY A N 1
ATOM 749 C CA . GLY A 1 97 ? 6.68 -27.938 -4.676 1 98.62 97 GLY A CA 1
ATOM 750 C C . GLY A 1 97 ? 5.242 -27.688 -5.082 1 98.62 97 GLY A C 1
ATOM 751 O O . GLY A 1 97 ? 4.777 -28.234 -6.094 1 98.62 97 GLY A O 1
ATOM 752 N N . GLU A 1 98 ? 4.547 -26.891 -4.34 1 98.31 98 GLU A N 1
ATOM 753 C CA . GLU A 1 98 ? 3.152 -26.594 -4.637 1 98.31 98 GLU A CA 1
ATOM 754 C C . GLU A 1 98 ? 3.021 -25.797 -5.934 1 98.31 98 GLU A C 1
ATOM 756 O O . GLU A 1 98 ? 2.082 -26 -6.703 1 98.31 98 GLU A O 1
ATOM 761 N N . MET A 1 99 ? 3.9 -24.922 -6.148 1 98.62 99 MET A N 1
ATOM 762 C CA . MET A 1 99 ? 3.891 -24.156 -7.387 1 98.62 99 MET A CA 1
ATOM 763 C C . MET A 1 99 ? 4.16 -25.047 -8.594 1 98.62 99 MET A C 1
ATOM 765 O O . MET A 1 99 ? 3.514 -24.906 -9.633 1 98.62 99 MET A O 1
ATOM 769 N N . GLU A 1 100 ? 5.09 -25.922 -8.461 1 98.56 100 GLU A N 1
ATOM 770 C CA . GLU A 1 100 ? 5.395 -26.859 -9.555 1 98.56 100 GLU A CA 1
ATOM 771 C C . GLU A 1 100 ? 4.199 -27.75 -9.867 1 98.56 100 GLU A C 1
ATOM 773 O O . GLU A 1 100 ? 3.896 -28 -11.031 1 98.56 100 GLU A O 1
ATOM 778 N N . LYS A 1 101 ? 3.604 -28.203 -8.805 1 98.25 101 LYS A N 1
ATOM 779 C CA . LYS A 1 101 ? 2.404 -29.016 -8.992 1 98.25 101 LYS A CA 1
ATOM 780 C C . LYS A 1 101 ? 1.316 -28.234 -9.719 1 98.25 101 LYS A C 1
ATOM 782 O O . LYS A 1 101 ? 0.645 -28.766 -10.602 1 98.25 101 LYS A O 1
ATOM 787 N N . ALA A 1 102 ? 1.135 -27.062 -9.344 1 98.06 102 ALA A N 1
ATOM 788 C CA . ALA A 1 102 ? 0.138 -26.203 -9.992 1 98.06 102 ALA A CA 1
ATOM 789 C C . ALA A 1 102 ? 0.462 -26.016 -11.469 1 98.06 102 ALA A C 1
ATOM 791 O O . ALA A 1 102 ? -0.431 -26.062 -12.32 1 98.06 102 ALA A O 1
ATOM 792 N N . SER A 1 103 ? 1.664 -25.781 -11.773 1 98 103 SER A N 1
ATOM 793 C CA . SER A 1 103 ? 2.098 -25.594 -13.148 1 98 103 SER A CA 1
ATOM 794 C C . SER A 1 103 ? 1.848 -26.844 -13.992 1 98 103 SER A C 1
ATOM 796 O O . SER A 1 103 ? 1.38 -26.75 -15.125 1 98 103 SER A O 1
ATOM 798 N N . GLU A 1 104 ? 2.195 -27.953 -13.383 1 96.94 104 GLU A N 1
ATOM 799 C CA . GLU A 1 104 ? 1.986 -29.219 -14.078 1 96.94 104 GLU A CA 1
ATOM 800 C C . GLU A 1 104 ? 0.507 -29.453 -14.375 1 96.94 104 GLU A C 1
ATOM 802 O O . GLU A 1 104 ? 0.148 -29.859 -15.484 1 96.94 104 GLU A O 1
ATOM 807 N N . LYS A 1 105 ? -0.269 -29.219 -13.391 1 96.62 105 LYS A N 1
ATOM 808 C CA . LYS A 1 105 ? -1.709 -29.391 -13.547 1 96.62 105 LYS A CA 1
ATOM 809 C C . LYS A 1 105 ? -2.266 -28.469 -14.625 1 96.62 105 LYS A C 1
ATOM 811 O O . LYS A 1 105 ? -3.164 -28.859 -15.383 1 96.62 105 LYS A O 1
ATOM 816 N N . PHE A 1 106 ? -1.82 -27.266 -14.711 1 95.75 106 PHE A N 1
ATOM 817 C CA . PHE A 1 106 ? -2.283 -26.281 -15.672 1 95.75 106 PHE A CA 1
ATOM 818 C C . PHE A 1 106 ? -1.937 -26.719 -17.094 1 95.75 106 PHE A C 1
ATOM 820 O O . PHE A 1 106 ? -2.73 -26.516 -18.016 1 95.75 106 PHE A O 1
ATOM 827 N N . ASP A 1 107 ? -0.807 -27.266 -17.266 1 90.25 107 ASP A N 1
ATOM 828 C CA . ASP A 1 107 ? -0.328 -27.688 -18.578 1 90.25 107 ASP A CA 1
ATOM 829 C C . ASP A 1 107 ? -1.114 -28.891 -19.094 1 90.25 107 ASP A C 1
ATOM 831 O O . ASP A 1 107 ? -1.204 -29.109 -20.297 1 90.25 107 ASP A O 1
ATOM 835 N N . THR A 1 108 ? -1.603 -29.641 -18.125 1 85.25 108 THR A N 1
ATOM 836 C CA . THR A 1 108 ? -2.314 -30.859 -18.516 1 85.25 108 THR A CA 1
ATOM 837 C C . THR A 1 108 ? -3.793 -30.562 -18.75 1 85.25 108 THR A C 1
ATOM 839 O O . THR A 1 108 ? -4.562 -31.453 -19.109 1 85.25 108 THR A O 1
ATOM 842 N N . LYS A 1 109 ? -4.168 -29.469 -18.5 1 74.31 109 LYS A N 1
ATOM 843 C CA . LYS A 1 109 ? -5.539 -29.078 -18.812 1 74.31 109 LYS A CA 1
ATOM 844 C C . LYS A 1 109 ? -5.703 -28.797 -20.312 1 74.31 109 LYS A C 1
ATOM 846 O O . LYS A 1 109 ? -4.758 -28.359 -20.969 1 74.31 109 LYS A O 1
ATOM 851 N N . MET B 1 1 ? 15.734 21.266 -11.117 1 78.12 1 MET B N 1
ATOM 852 C CA . MET B 1 1 ? 15.672 21.188 -9.656 1 78.12 1 MET B CA 1
ATOM 853 C C . MET B 1 1 ? 15.781 19.734 -9.195 1 78.12 1 MET B C 1
ATOM 855 O O . MET B 1 1 ? 15.266 18.828 -9.852 1 78.12 1 MET B O 1
ATOM 859 N N . ASP B 1 2 ? 16.641 19.547 -8.234 1 91.94 2 ASP B N 1
ATOM 860 C CA . ASP B 1 2 ? 16.875 18.219 -7.672 1 91.94 2 ASP B CA 1
ATOM 861 C C . ASP B 1 2 ? 15.664 17.766 -6.848 1 91.94 2 ASP B C 1
ATOM 863 O O . ASP B 1 2 ? 14.93 18.594 -6.305 1 91.94 2 ASP B O 1
ATOM 867 N N . VAL B 1 3 ? 15.328 16.594 -6.887 1 94.19 3 VAL B N 1
ATOM 868 C CA . VAL B 1 3 ? 14.141 16.047 -6.238 1 94.19 3 VAL B CA 1
ATOM 869 C C . VAL B 1 3 ? 14.125 16.438 -4.766 1 94.19 3 VAL B C 1
ATOM 871 O O . VAL B 1 3 ? 13.062 16.688 -4.191 1 94.19 3 VAL B O 1
ATOM 874 N N . MET B 1 4 ? 15.227 16.547 -4.145 1 95.81 4 MET B N 1
ATOM 875 C CA . MET B 1 4 ? 15.305 16.938 -2.742 1 95.81 4 MET B CA 1
ATOM 876 C C . MET B 1 4 ? 14.836 18.375 -2.557 1 95.81 4 MET B C 1
ATOM 878 O O . MET B 1 4 ? 14.156 18.688 -1.582 1 95.81 4 MET B O 1
ATOM 882 N N . ASP B 1 5 ? 15.195 19.188 -3.467 1 96.81 5 ASP B N 1
ATOM 883 C CA . ASP B 1 5 ? 14.75 20.578 -3.441 1 96.81 5 ASP B CA 1
ATOM 884 C C . ASP B 1 5 ? 13.25 20.672 -3.668 1 96.81 5 ASP B C 1
ATOM 886 O O . ASP B 1 5 ? 12.57 21.484 -3.039 1 96.81 5 ASP B O 1
ATOM 890 N N . ARG B 1 6 ? 12.805 19.875 -4.566 1 96.12 6 ARG B N 1
ATOM 891 C CA . ARG B 1 6 ? 11.367 19.859 -4.852 1 96.12 6 ARG B CA 1
ATOM 892 C C . ARG B 1 6 ? 10.57 19.422 -3.625 1 96.12 6 ARG B C 1
ATOM 894 O O . ARG B 1 6 ? 9.547 20.031 -3.305 1 96.12 6 ARG B O 1
ATOM 901 N N . ILE B 1 7 ? 11.078 18.438 -2.975 1 97.5 7 ILE B N 1
ATOM 902 C CA . ILE B 1 7 ? 10.414 17.938 -1.775 1 97.5 7 ILE B CA 1
ATOM 903 C C . ILE B 1 7 ? 10.422 19.016 -0.695 1 97.5 7 ILE B C 1
ATOM 905 O O . ILE B 1 7 ? 9.406 19.266 -0.039 1 97.5 7 ILE B O 1
ATOM 909 N N . GLN B 1 8 ? 11.57 19.656 -0.525 1 97.56 8 GLN B N 1
ATOM 910 C CA . GLN B 1 8 ? 11.664 20.734 0.449 1 97.56 8 GLN B CA 1
ATOM 911 C C . GLN B 1 8 ? 10.641 21.828 0.158 1 97.56 8 GLN B C 1
ATOM 913 O O . GLN B 1 8 ? 9.969 22.328 1.069 1 97.56 8 GLN B O 1
ATOM 918 N N . GLN B 1 9 ? 10.555 22.203 -1.078 1 97.25 9 GLN B N 1
ATOM 919 C CA . GLN B 1 9 ? 9.586 23.219 -1.462 1 97.25 9 GLN B CA 1
ATOM 920 C C . GLN B 1 9 ? 8.156 22.766 -1.164 1 97.25 9 GLN B C 1
ATOM 922 O O . GLN B 1 9 ? 7.328 23.562 -0.721 1 97.25 9 GLN B O 1
ATOM 927 N N . GLN B 1 10 ? 7.914 21.562 -1.41 1 97 10 GLN B N 1
ATOM 928 C CA . GLN B 1 10 ? 6.578 21.016 -1.186 1 97 10 GLN B CA 1
ATOM 929 C C . GLN B 1 10 ? 6.219 21.031 0.297 1 97 10 GLN B C 1
ATOM 931 O O . GLN B 1 10 ? 5.137 21.5 0.669 1 97 10 GLN B O 1
ATOM 936 N N . VAL B 1 11 ? 7.156 20.594 1.157 1 97.56 11 VAL B N 1
ATOM 937 C CA . VAL B 1 11 ? 6.832 20.531 2.578 1 97.56 11 VAL B CA 1
ATOM 938 C C . VAL B 1 11 ? 6.742 21.938 3.152 1 97.56 11 VAL B C 1
ATOM 940 O O . VAL B 1 11 ? 6.09 22.156 4.176 1 97.56 11 VAL B O 1
ATOM 943 N N . ASP B 1 12 ? 7.363 22.844 2.488 1 97.62 12 ASP B N 1
ATOM 944 C CA . ASP B 1 12 ? 7.328 24.219 2.936 1 97.62 12 ASP B CA 1
ATOM 945 C C . ASP B 1 12 ? 6.051 24.922 2.471 1 97.62 12 ASP B C 1
ATOM 947 O O . ASP B 1 12 ? 5.727 26.016 2.941 1 97.62 12 ASP B O 1
ATOM 951 N N . SER B 1 13 ? 5.34 24.344 1.628 1 97.56 13 SER B N 1
ATOM 952 C CA . SER B 1 13 ? 4.293 25.031 0.896 1 97.56 13 SER B CA 1
ATOM 953 C C . SER B 1 13 ? 2.98 25.047 1.677 1 97.56 13 SER B C 1
ATOM 955 O O . SER B 1 13 ? 2.037 25.75 1.312 1 97.56 13 SER B O 1
ATOM 957 N N . ALA B 1 14 ? 2.889 24.25 2.758 1 98.06 14 ALA B N 1
ATOM 958 C CA . ALA B 1 14 ? 1.652 24.172 3.531 1 98.06 14 ALA B CA 1
ATOM 959 C C . ALA B 1 14 ? 1.941 23.891 5.004 1 98.06 14 ALA B C 1
ATOM 961 O O . ALA B 1 14 ? 3.008 23.375 5.344 1 98.06 14 ALA B O 1
ATOM 962 N N . ALA B 1 15 ? 1.025 24.234 5.867 1 98.5 15 ALA B N 1
ATOM 963 C CA . ALA B 1 15 ? 1.157 24.016 7.305 1 98.5 15 ALA B CA 1
ATOM 964 C C . ALA B 1 15 ? 1.149 22.531 7.637 1 98.5 15 ALA B C 1
ATOM 966 O O . ALA B 1 15 ? 1.907 22.078 8.5 1 98.5 15 ALA B O 1
ATOM 967 N N . ILE B 1 16 ? 0.21 21.828 6.973 1 98.81 16 ILE B N 1
ATOM 968 C CA . ILE B 1 16 ? 0.019 20.406 7.191 1 98.81 16 ILE B CA 1
ATOM 969 C C . ILE B 1 16 ? -0.004 19.672 5.852 1 98.81 16 ILE B C 1
ATOM 971 O O . ILE B 1 16 ? -0.834 19.969 4.988 1 98.81 16 ILE B O 1
ATOM 975 N N . ILE B 1 17 ? 0.934 18.734 5.664 1 98.75 17 ILE B N 1
ATOM 976 C CA . ILE B 1 17 ? 0.986 17.969 4.422 1 98.75 17 ILE B CA 1
ATOM 977 C C . ILE B 1 17 ? 1.059 16.469 4.73 1 98.75 17 ILE B C 1
ATOM 979 O O . ILE B 1 17 ? 1.852 16.047 5.574 1 98.75 17 ILE B O 1
ATOM 983 N N . LEU B 1 18 ? 0.246 15.742 4.148 1 98.81 18 LEU B N 1
ATOM 984 C CA . LEU B 1 18 ? 0.2 14.289 4.211 1 98.81 18 LEU B CA 1
ATOM 985 C C . LEU B 1 18 ? 0.711 13.672 2.914 1 98.81 18 LEU B C 1
ATOM 987 O O . LEU B 1 18 ? 0.099 13.844 1.856 1 98.81 18 LEU B O 1
ATOM 991 N N . TYR B 1 19 ? 1.882 13.016 2.928 1 98.75 19 TYR B N 1
ATOM 992 C CA . TYR B 1 19 ? 2.305 12.141 1.838 1 98.75 19 TYR B CA 1
ATOM 993 C C . TYR B 1 19 ? 1.715 10.75 1.995 1 98.75 19 TYR B C 1
ATOM 995 O O . TYR B 1 19 ? 2.008 10.047 2.969 1 98.75 19 TYR B O 1
ATOM 1003 N N . MET B 1 20 ? 0.899 10.266 1.01 1 98.06 20 MET B N 1
ATOM 1004 C CA . MET B 1 20 ? 0.133 9.039 1.212 1 98.06 20 MET B CA 1
ATOM 1005 C C . MET B 1 20 ? 0.049 8.234 -0.078 1 98.06 20 MET B C 1
ATOM 1007 O O . MET B 1 20 ? 0.39 8.734 -1.152 1 98.06 20 MET B O 1
ATOM 1011 N N . LYS B 1 21 ? -0.269 7.051 0.044 1 95.44 21 LYS B N 1
ATOM 1012 C CA . LYS B 1 21 ? -0.585 6.199 -1.097 1 95.44 21 LYS B CA 1
ATOM 1013 C C . LYS B 1 21 ? -2.043 6.359 -1.517 1 95.44 21 LYS B C 1
ATOM 1015 O O . LYS B 1 21 ? -2.947 5.844 -0.853 1 95.44 21 LYS B O 1
ATOM 1020 N N . GLY B 1 22 ? -2.213 7.051 -2.646 1 94.94 22 GLY B N 1
ATOM 1021 C CA . GLY B 1 22 ? -3.561 7.43 -3.043 1 94.94 22 GLY B CA 1
ATOM 1022 C C . GLY B 1 22 ? -3.947 8.828 -2.594 1 94.94 22 GLY B C 1
ATOM 1023 O O . GLY B 1 22 ? -3.094 9.711 -2.504 1 94.94 22 GLY B O 1
ATOM 1024 N N . THR B 1 23 ? -5.293 9.047 -2.502 1 97 23 THR B N 1
ATOM 1025 C CA . THR B 1 23 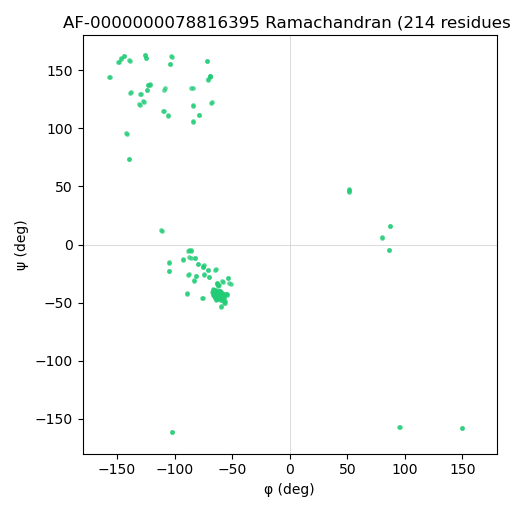? -5.859 10.32 -2.076 1 97 23 THR B CA 1
ATOM 1026 C C . THR B 1 23 ? -6.809 10.125 -0.898 1 97 23 THR B C 1
ATOM 1028 O O . THR B 1 23 ? -7.199 8.992 -0.59 1 97 23 THR B O 1
ATOM 1031 N N . PRO B 1 24 ? -7.105 11.188 -0.148 1 97.69 24 PRO B N 1
ATOM 1032 C CA . PRO B 1 24 ? -8.078 11.047 0.937 1 97.69 24 PRO B CA 1
ATOM 1033 C C . PRO B 1 24 ? -9.406 10.461 0.466 1 97.69 24 PRO B C 1
ATOM 1035 O O . PRO B 1 24 ? -10.062 9.734 1.214 1 97.69 24 PRO B O 1
ATOM 1038 N N . GLN B 1 25 ? -9.758 10.695 -0.791 1 95.5 25 GLN B N 1
ATOM 1039 C CA . GLN B 1 25 ? -11.016 10.203 -1.342 1 95.5 25 GLN B CA 1
ATOM 1040 C C . GLN B 1 25 ? -10.883 8.75 -1.793 1 95.5 25 GLN B C 1
ATOM 1042 O O . GLN B 1 25 ? -11.859 8 -1.78 1 95.5 25 GLN B O 1
ATOM 1047 N N . PHE B 1 26 ? -9.672 8.383 -2.227 1 93 26 PHE B N 1
ATOM 1048 C CA . PHE B 1 26 ? -9.43 7.027 -2.717 1 93 26 PHE B CA 1
ATOM 1049 C C . PHE B 1 26 ? -8.078 6.516 -2.238 1 93 26 PHE B C 1
ATOM 1051 O O . PHE B 1 26 ? -7.176 6.281 -3.045 1 93 26 PHE B O 1
ATOM 1058 N N . PRO B 1 27 ? -8.008 6.184 -0.968 1 95.12 27 PRO B N 1
ATOM 1059 C CA . PRO B 1 27 ? -6.727 5.664 -0.474 1 95.12 27 PRO B CA 1
ATOM 1060 C C . PRO B 1 27 ? -6.402 4.277 -1.023 1 95.12 27 PRO B C 1
ATOM 1062 O O . PRO B 1 27 ? -7.305 3.453 -1.202 1 95.12 27 PRO B O 1
ATOM 1065 N N . GLN B 1 28 ? -5.199 4.051 -1.261 1 91.56 28 GLN B N 1
ATOM 1066 C CA . GLN B 1 28 ? -4.781 2.803 -1.893 1 91.56 28 GLN B CA 1
ATOM 1067 C C . GLN B 1 28 ? -4.012 1.921 -0.914 1 91.56 28 GLN B C 1
ATOM 1069 O O . GLN B 1 28 ? -3.434 0.906 -1.307 1 91.56 28 GLN B O 1
ATOM 1074 N N . CYS B 1 29 ? -4.02 2.223 0.353 1 92.75 29 CYS B N 1
ATOM 1075 C CA . CYS B 1 29 ? -3.406 1.484 1.451 1 92.75 29 CYS B CA 1
ATOM 1076 C C . CYS B 1 29 ? -4.102 1.794 2.771 1 92.75 29 CYS B C 1
ATOM 1078 O O . CYS B 1 29 ? -4.543 2.922 2.996 1 92.75 29 CYS B O 1
ATOM 1080 N N . GLY B 1 30 ? -4.211 0.853 3.609 1 91.62 30 GLY B N 1
ATOM 1081 C CA . GLY B 1 30 ? -4.914 1.007 4.871 1 91.62 30 GLY B CA 1
ATOM 1082 C C . GLY B 1 30 ? -4.281 2.039 5.789 1 91.62 30 GLY B C 1
ATOM 1083 O O . GLY B 1 30 ? -4.984 2.82 6.43 1 91.62 30 GLY B O 1
ATOM 1084 N N . PHE B 1 31 ? -3.012 2.037 5.871 1 93.62 31 PHE B N 1
ATOM 1085 C CA . PHE B 1 31 ? -2.312 3.008 6.703 1 93.62 31 PHE B CA 1
ATOM 1086 C C . PHE B 1 31 ? -2.572 4.426 6.215 1 93.62 31 PHE B C 1
ATOM 1088 O O . PHE B 1 31 ? -2.812 5.332 7.02 1 93.62 31 PHE B O 1
ATOM 1095 N N . SER B 1 32 ? -2.48 4.641 4.918 1 97.25 32 SER B N 1
ATOM 1096 C CA . SER B 1 32 ? -2.781 5.941 4.332 1 97.25 32 SER B CA 1
ATOM 1097 C C . SER B 1 32 ? -4.234 6.336 4.57 1 97.25 32 SER B C 1
ATOM 1099 O O . SER B 1 32 ? -4.527 7.492 4.891 1 97.25 32 SER B O 1
ATOM 1101 N N . ALA B 1 33 ? -5.113 5.391 4.449 1 96.69 33 ALA B N 1
ATOM 1102 C CA . ALA B 1 33 ? -6.531 5.648 4.695 1 96.69 33 ALA B CA 1
ATOM 1103 C C . ALA B 1 33 ? -6.758 6.125 6.125 1 96.69 33 ALA B C 1
ATOM 1105 O O . ALA B 1 33 ? -7.449 7.125 6.352 1 96.69 33 ALA B O 1
ATOM 1106 N N . THR B 1 34 ? -6.141 5.441 7.02 1 97.56 34 THR B N 1
ATOM 1107 C CA . THR B 1 34 ? -6.293 5.773 8.43 1 97.56 34 THR B CA 1
ATOM 1108 C C . THR B 1 34 ? -5.734 7.16 8.727 1 97.56 34 THR B C 1
ATOM 1110 O O . THR B 1 34 ? -6.371 7.961 9.414 1 97.56 34 THR B O 1
ATOM 1113 N N . ALA B 1 35 ? -4.559 7.434 8.242 1 98.5 35 ALA B N 1
ATOM 1114 C CA . ALA B 1 35 ? -3.941 8.742 8.445 1 98.5 35 ALA B CA 1
ATOM 1115 C C . ALA B 1 35 ? -4.836 9.859 7.926 1 98.5 35 ALA B C 1
ATOM 1117 O O . ALA B 1 35 ? -5.105 10.836 8.633 1 98.5 35 ALA B O 1
ATOM 1118 N N . ALA B 1 36 ? -5.305 9.727 6.68 1 98.75 36 ALA B N 1
ATOM 1119 C CA . ALA B 1 36 ? -6.145 10.742 6.059 1 98.75 36 ALA B CA 1
ATOM 1120 C C . ALA B 1 36 ? -7.43 10.953 6.852 1 98.75 36 ALA B C 1
ATOM 1122 O O . ALA B 1 36 ? -7.832 12.094 7.113 1 98.75 36 ALA B O 1
ATOM 1123 N N . ARG B 1 37 ? -8.023 9.891 7.215 1 98.31 37 ARG B N 1
ATOM 1124 C CA . ARG B 1 37 ? -9.258 9.961 7.98 1 98.31 37 ARG B CA 1
ATOM 1125 C C . ARG B 1 37 ? -9.039 10.641 9.328 1 98.31 37 ARG B C 1
ATOM 1127 O O . ARG B 1 37 ? -9.852 11.461 9.758 1 98.31 37 ARG B O 1
ATOM 1134 N N . THR B 1 38 ? -8.008 10.234 10.008 1 98.75 38 THR B N 1
ATOM 1135 C CA . THR B 1 38 ? -7.695 10.789 11.32 1 98.75 38 THR B CA 1
ATOM 1136 C C . THR B 1 38 ? -7.465 12.297 11.227 1 98.75 38 THR B C 1
ATOM 1138 O O . THR B 1 38 ? -8.023 13.062 12.016 1 98.75 38 THR B O 1
ATOM 1141 N N . LEU B 1 39 ? -6.68 12.742 10.281 1 98.75 39 LEU B N 1
ATOM 1142 C CA . LEU B 1 39 ? -6.461 14.172 10.07 1 98.75 39 LEU B CA 1
ATOM 1143 C C . LEU B 1 39 ? -7.773 14.883 9.773 1 98.75 39 LEU B C 1
ATOM 1145 O O . LEU B 1 39 ? -8.055 15.945 10.344 1 98.75 39 LEU B O 1
ATOM 1149 N N . ALA B 1 40 ? -8.57 14.336 8.906 1 98.5 40 ALA B N 1
ATOM 1150 C CA . ALA B 1 40 ? -9.828 14.938 8.477 1 98.5 40 ALA B CA 1
ATOM 1151 C C . ALA B 1 40 ? -10.805 15.062 9.641 1 98.5 40 ALA B C 1
ATOM 1153 O O . ALA B 1 40 ? -11.594 16.016 9.703 1 98.5 40 ALA B O 1
ATOM 1154 N N . SER B 1 41 ? -10.711 14.125 10.5 1 98.12 41 SER B N 1
ATOM 1155 C CA . SER B 1 41 ? -11.648 14.086 11.617 1 98.12 41 SER B CA 1
ATOM 1156 C C . SER B 1 41 ? -11.484 15.297 12.531 1 98.12 41 SER B C 1
ATOM 1158 O O . SER B 1 41 ? -12.375 15.617 13.312 1 98.12 41 SER B O 1
ATOM 1160 N N . THR B 1 42 ? -10.406 15.945 12.531 1 98.19 42 THR B N 1
ATOM 1161 C CA . THR B 1 42 ? -10.141 17.094 13.375 1 98.19 42 THR B CA 1
ATOM 1162 C C . THR B 1 42 ? -10.891 18.328 12.859 1 98.19 42 THR B C 1
ATOM 1164 O O . THR B 1 42 ? -11.07 19.297 13.594 1 98.19 42 THR B O 1
ATOM 1167 N N . GLY B 1 43 ? -11.172 18.281 11.508 1 98.19 43 GLY B N 1
ATOM 1168 C CA . GLY B 1 43 ? -11.797 19.422 10.867 1 98.19 43 GLY B CA 1
ATOM 1169 C C . GLY B 1 43 ? -10.789 20.469 10.414 1 98.19 43 GLY B C 1
ATOM 1170 O O . GLY B 1 43 ? -11.164 21.469 9.805 1 98.19 43 GLY B O 1
ATOM 1171 N N . VAL B 1 44 ? -9.523 20.266 10.734 1 98.31 44 VAL B N 1
ATOM 1172 C CA . VAL B 1 44 ? -8.484 21.188 10.305 1 98.31 44 VAL B CA 1
ATOM 1173 C C . VAL B 1 44 ? -8.023 20.844 8.898 1 98.31 44 VAL B C 1
ATOM 1175 O O . VAL B 1 44 ? -7.773 19.672 8.586 1 98.31 44 VAL B O 1
ATOM 1178 N N . GLU B 1 45 ? -7.867 21.828 8.008 1 97.69 45 GLU B N 1
ATOM 1179 C CA . GLU B 1 45 ? -7.492 21.594 6.617 1 97.69 45 GLU B CA 1
ATOM 1180 C C . GLU B 1 45 ? -6.051 21.094 6.504 1 97.69 45 GLU B C 1
ATOM 1182 O O . GLU B 1 45 ? -5.184 21.531 7.262 1 97.69 45 GLU B O 1
ATOM 1187 N N . PHE B 1 46 ? -5.875 20.297 5.613 1 98.69 46 PHE B N 1
ATOM 1188 C CA . PHE B 1 46 ? -4.531 19.844 5.285 1 98.69 46 PHE B CA 1
ATOM 1189 C C . PHE B 1 46 ? -4.402 19.562 3.789 1 98.69 46 PHE B C 1
ATOM 1191 O O . PHE B 1 46 ? -5.402 19.375 3.1 1 98.69 46 PHE B O 1
ATOM 1198 N N . THR B 1 47 ? -3.172 19.562 3.312 1 98.31 47 THR B N 1
ATOM 1199 C CA . THR B 1 47 ? -2.857 19.203 1.936 1 98.31 47 THR B CA 1
ATOM 1200 C C . THR B 1 47 ? -2.307 17.781 1.861 1 98.31 47 THR B C 1
ATOM 1202 O O . THR B 1 47 ? -1.943 17.188 2.885 1 98.31 47 THR B O 1
ATOM 1205 N N . TYR B 1 48 ? -2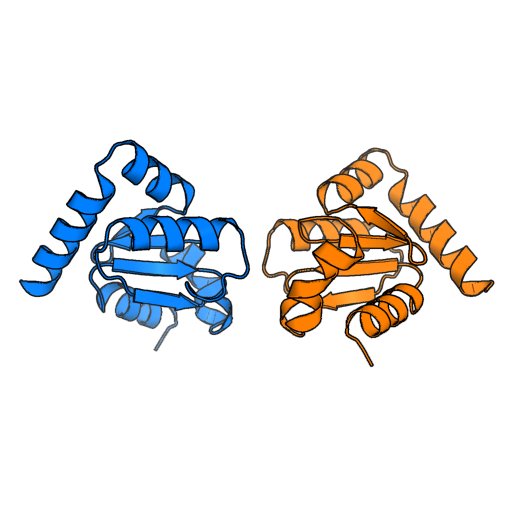.34 17.203 0.699 1 98.44 48 TYR B N 1
ATOM 1206 C CA . TYR B 1 48 ? -1.813 15.852 0.537 1 98.44 48 TYR B CA 1
ATOM 1207 C C . TYR B 1 48 ? -1.034 15.727 -0.767 1 98.44 48 TYR B C 1
ATOM 1209 O O . TYR B 1 48 ? -1.181 16.547 -1.669 1 98.44 48 TYR B O 1
ATOM 1217 N N . VAL B 1 49 ? -0.188 14.781 -0.832 1 97.94 49 VAL B N 1
ATOM 1218 C CA . VAL B 1 49 ? 0.537 14.359 -2.027 1 97.94 49 VAL B CA 1
ATOM 1219 C C . VAL B 1 49 ? 0.348 12.859 -2.244 1 97.94 49 VAL B C 1
ATOM 1221 O O . VAL B 1 49 ? 0.575 12.055 -1.332 1 97.94 49 VAL B O 1
ATOM 1224 N N . ASN B 1 50 ? -0.147 12.57 -3.375 1 97 50 ASN B N 1
ATOM 1225 C CA . ASN B 1 50 ? -0.163 11.172 -3.785 1 97 50 ASN B CA 1
ATOM 1226 C C . ASN B 1 50 ? 1.205 10.719 -4.289 1 97 50 ASN B C 1
ATOM 1228 O O . ASN B 1 50 ? 1.599 11.047 -5.406 1 97 50 ASN B O 1
ATOM 1232 N N . ILE B 1 51 ? 1.84 9.875 -3.561 1 95.69 51 ILE B N 1
ATOM 1233 C CA . ILE B 1 51 ? 3.24 9.578 -3.846 1 95.69 51 ILE B CA 1
ATOM 1234 C C . ILE B 1 51 ? 3.336 8.68 -5.078 1 95.69 51 ILE B C 1
ATOM 1236 O O . ILE B 1 51 ? 4.398 8.578 -5.699 1 95.69 51 ILE B O 1
ATOM 1240 N N . PHE B 1 52 ? 2.305 8.031 -5.422 1 91 52 PHE B N 1
ATOM 1241 C CA . PHE B 1 52 ? 2.344 7.16 -6.586 1 91 52 PHE B CA 1
ATOM 1242 C C . PHE B 1 52 ? 2.334 7.969 -7.875 1 91 52 PHE B C 1
ATOM 1244 O O . PHE B 1 52 ? 2.643 7.445 -8.945 1 91 52 PHE B O 1
ATOM 1251 N N . GLU B 1 53 ? 1.955 9.188 -7.859 1 92.5 53 GLU B N 1
ATOM 1252 C CA . GLU B 1 53 ? 1.904 10.039 -9.047 1 92.5 53 GLU B CA 1
ATOM 1253 C C . GLU B 1 53 ? 3.26 10.688 -9.32 1 92.5 53 GLU B C 1
ATOM 1255 O O . GLU B 1 53 ? 3.445 11.344 -10.344 1 92.5 53 GLU B O 1
ATOM 1260 N N . ASP B 1 54 ? 4.137 10.469 -8.422 1 91.88 54 ASP B N 1
ATOM 1261 C CA . ASP B 1 54 ? 5.492 11.008 -8.539 1 91.88 54 ASP B CA 1
ATOM 1262 C C . ASP B 1 54 ? 6.527 10 -8.039 1 91.88 54 ASP B C 1
ATOM 1264 O O . ASP B 1 54 ? 6.895 10.023 -6.859 1 91.88 54 ASP B O 1
ATOM 1268 N N . GLN B 1 55 ? 7.066 9.266 -8.938 1 89.75 55 GLN B N 1
ATOM 1269 C CA . GLN B 1 55 ? 7.977 8.18 -8.602 1 89.75 55 GLN B CA 1
ATOM 1270 C C . GLN B 1 55 ? 9.227 8.711 -7.902 1 89.75 55 GLN B C 1
ATOM 1272 O O . GLN B 1 55 ? 9.781 8.039 -7.023 1 89.75 55 GLN B O 1
ATOM 1277 N N . GLU B 1 56 ? 9.648 9.898 -8.312 1 94.56 56 GLU B N 1
ATOM 1278 C CA . GLU B 1 56 ? 10.836 10.477 -7.695 1 94.56 56 GLU B CA 1
ATOM 1279 C C . GLU B 1 56 ? 10.586 10.805 -6.227 1 94.56 56 GLU B C 1
ATOM 1281 O O . GLU B 1 56 ? 11.438 10.562 -5.375 1 94.56 56 GLU B O 1
ATOM 1286 N N . VAL B 1 57 ? 9.469 11.344 -5.961 1 95.5 57 VAL B N 1
ATOM 1287 C CA . VAL B 1 57 ? 9.102 11.648 -4.582 1 95.5 57 VAL B CA 1
ATOM 1288 C C . VAL B 1 57 ? 8.945 10.352 -3.787 1 95.5 57 VAL B C 1
ATOM 1290 O O . VAL B 1 57 ? 9.461 10.234 -2.672 1 95.5 57 VAL B O 1
ATOM 1293 N N . PHE B 1 58 ? 8.305 9.391 -4.348 1 94 58 PHE B N 1
ATOM 1294 C CA . PHE B 1 58 ? 8.117 8.102 -3.701 1 94 58 PHE B CA 1
ATOM 1295 C C . PHE B 1 58 ? 9.453 7.5 -3.289 1 94 58 PHE B C 1
ATOM 1297 O O . PHE B 1 58 ? 9.617 7.047 -2.152 1 94 58 PHE B O 1
ATOM 1304 N N . GLN B 1 59 ? 10.422 7.594 -4.16 1 93.38 59 GLN B N 1
ATOM 1305 C CA . GLN B 1 59 ? 11.711 6.941 -3.943 1 93.38 59 GLN B CA 1
ATOM 1306 C C . GLN B 1 59 ? 12.594 7.773 -3.02 1 93.38 59 GLN B C 1
ATOM 1308 O O . GLN B 1 59 ? 13.391 7.223 -2.252 1 93.38 59 GLN B O 1
ATOM 1313 N N . SER B 1 60 ? 12.406 9.078 -2.984 1 97.06 60 SER B N 1
ATOM 1314 C CA . SER B 1 60 ? 13.398 9.953 -2.355 1 97.06 60 SER B CA 1
ATOM 1315 C C . SER B 1 60 ? 12.906 10.445 -0.996 1 97.06 60 SER B C 1
ATOM 1317 O O . SER B 1 60 ? 13.711 10.859 -0.156 1 97.06 60 SER B O 1
ATOM 1319 N N . LEU B 1 61 ? 11.648 10.453 -0.742 1 97.69 61 LEU B N 1
ATOM 1320 C CA . LEU B 1 61 ? 11.117 11.023 0.488 1 97.69 61 LEU B CA 1
ATOM 1321 C C . LEU B 1 61 ? 11.609 10.258 1.708 1 97.69 61 LEU B C 1
ATOM 1323 O O . LEU B 1 61 ? 11.93 10.852 2.736 1 97.69 61 LEU B O 1
ATOM 1327 N N . PRO B 1 62 ? 11.664 8.914 1.655 1 96.88 62 PRO B N 1
ATOM 1328 C CA . PRO B 1 62 ? 12.203 8.188 2.805 1 96.88 62 PRO B CA 1
ATOM 1329 C C . PRO B 1 62 ? 13.641 8.586 3.133 1 96.88 62 PRO B C 1
ATOM 1331 O O . PRO B 1 62 ? 14.023 8.617 4.305 1 96.88 62 PRO B O 1
ATOM 1334 N N . VAL B 1 63 ? 14.383 8.945 2.166 1 96.5 63 VAL B N 1
ATOM 1335 C CA . VAL B 1 63 ? 15.766 9.391 2.348 1 96.5 63 VAL B CA 1
ATOM 1336 C C . VAL B 1 63 ? 15.773 10.82 2.898 1 96.5 63 VAL B C 1
ATOM 1338 O O . VAL B 1 63 ? 16.484 11.109 3.867 1 96.5 63 VAL B O 1
ATOM 1341 N N . PHE B 1 64 ? 14.938 11.664 2.266 1 97.94 64 PHE B N 1
ATOM 1342 C CA . PHE B 1 64 ? 14.805 13.055 2.703 1 97.94 64 PHE B CA 1
ATOM 1343 C C . PHE B 1 64 ? 14.445 13.117 4.184 1 97.94 64 PHE B C 1
ATOM 1345 O O . PHE B 1 64 ? 15.031 13.898 4.934 1 97.94 64 PHE B O 1
ATOM 1352 N N . ALA B 1 65 ? 13.539 12.281 4.641 1 97.38 65 ALA B N 1
ATOM 1353 C CA . ALA B 1 65 ? 12.938 12.352 5.969 1 97.38 65 ALA B CA 1
ATOM 1354 C C . ALA B 1 65 ? 13.703 11.484 6.965 1 97.38 65 ALA B C 1
ATOM 1356 O O . ALA B 1 65 ? 13.508 11.594 8.18 1 97.38 65 ALA B O 1
ATOM 1357 N N . ASP B 1 66 ? 14.562 10.633 6.426 1 96.81 66 ASP B N 1
ATOM 1358 C CA . ASP B 1 66 ? 15.141 9.578 7.254 1 96.81 66 ASP B CA 1
ATOM 1359 C C . ASP B 1 66 ? 14.055 8.797 7.988 1 96.81 66 ASP B C 1
ATOM 1361 O O . ASP B 1 66 ? 14.102 8.656 9.211 1 96.81 66 ASP B O 1
ATOM 1365 N N . TRP B 1 67 ? 13.023 8.43 7.266 1 95.75 67 TRP B N 1
ATOM 1366 C CA . TRP B 1 67 ? 11.844 7.68 7.691 1 95.75 67 TRP B CA 1
ATOM 1367 C C . TRP B 1 67 ? 11.445 6.645 6.645 1 95.75 67 TRP B C 1
ATOM 1369 O O . TRP B 1 67 ? 11.297 6.969 5.465 1 95.75 67 TRP B O 1
ATOM 1379 N N . PRO B 1 68 ? 11.234 5.48 6.984 1 92.12 68 PRO B N 1
ATOM 1380 C CA . PRO B 1 68 ? 11.266 4.402 5.992 1 92.12 68 PRO B CA 1
ATOM 1381 C C . PRO B 1 68 ? 9.914 4.184 5.316 1 92.12 68 PRO B C 1
ATOM 1383 O O . PRO B 1 68 ? 9.859 3.65 4.207 1 92.12 68 PRO B O 1
ATOM 1386 N N . THR B 1 69 ? 8.812 4.562 6.012 1 92.5 69 THR B N 1
ATOM 1387 C CA . THR B 1 69 ? 7.535 4.078 5.5 1 92.5 69 THR B CA 1
ATOM 1388 C C . THR B 1 69 ? 6.574 5.234 5.262 1 92.5 69 THR B C 1
ATOM 1390 O O . THR B 1 69 ? 6.91 6.395 5.512 1 92.5 69 THR B O 1
ATOM 1393 N N . PHE B 1 70 ? 5.555 5.004 4.508 1 96.56 70 PHE B N 1
ATOM 1394 C CA . PHE B 1 70 ? 4.418 5.891 4.273 1 96.56 70 PHE B CA 1
ATOM 1395 C C . PHE B 1 70 ? 3.193 5.41 5.043 1 96.56 70 PHE B C 1
ATOM 1397 O O . PHE B 1 70 ? 3.082 4.227 5.367 1 96.56 70 PHE B O 1
ATOM 1404 N N . PRO B 1 71 ? 2.377 6.277 5.305 1 97.88 71 PRO B N 1
ATOM 1405 C CA . PRO B 1 71 ? 2.332 7.723 5.066 1 97.88 71 PRO B CA 1
ATOM 1406 C C . PRO B 1 71 ? 3.307 8.5 5.949 1 97.88 71 PRO B C 1
ATOM 1408 O O . PRO B 1 71 ? 3.793 7.965 6.953 1 97.88 71 PRO B O 1
ATOM 1411 N N . GLN B 1 72 ? 3.629 9.633 5.5 1 98.69 72 GLN B N 1
ATOM 1412 C CA . GLN B 1 72 ? 4.418 10.586 6.27 1 98.69 72 GLN B CA 1
ATOM 1413 C C . GLN B 1 72 ? 3.684 11.914 6.422 1 98.69 72 GLN B C 1
ATOM 1415 O O . GLN B 1 72 ? 3.129 12.438 5.453 1 98.69 72 GLN B O 1
ATOM 1420 N N . ILE B 1 73 ? 3.729 12.469 7.621 1 98.88 73 ILE B N 1
ATOM 1421 C CA . ILE B 1 73 ? 3.004 13.703 7.895 1 98.88 73 ILE B CA 1
ATOM 1422 C C . ILE B 1 73 ? 3.98 14.781 8.367 1 98.88 73 ILE B C 1
ATOM 1424 O O . ILE B 1 73 ? 4.867 14.508 9.18 1 98.88 73 ILE B O 1
ATOM 1428 N N . TYR B 1 74 ? 3.791 15.922 7.883 1 98.75 74 TYR B N 1
ATOM 1429 C CA . TYR B 1 74 ? 4.625 17.078 8.211 1 98.75 74 TYR B CA 1
ATOM 1430 C C . TYR B 1 74 ? 3.779 18.219 8.75 1 98.75 74 TYR B C 1
ATOM 1432 O O . TYR B 1 74 ? 2.701 18.516 8.227 1 98.75 74 TYR B O 1
ATOM 1440 N N . PHE B 1 75 ? 4.188 18.828 9.828 1 98.62 75 PHE B N 1
ATOM 1441 C CA . PHE B 1 75 ? 3.689 20.109 10.32 1 98.62 75 PHE B CA 1
ATOM 1442 C C . PHE B 1 75 ? 4.746 21.188 10.164 1 98.62 75 PHE B C 1
ATOM 1444 O O . PHE B 1 75 ? 5.832 21.094 10.742 1 98.62 75 PHE B O 1
ATOM 1451 N N . ASN B 1 76 ? 4.449 22.172 9.312 1 98.06 76 ASN B N 1
ATOM 1452 C CA . ASN B 1 76 ? 5.375 23.281 9.102 1 98.06 76 ASN B CA 1
ATOM 1453 C C . ASN B 1 76 ? 6.777 22.781 8.773 1 98.06 76 ASN B C 1
ATOM 1455 O O . ASN B 1 76 ? 7.746 23.156 9.43 1 98.06 76 ASN B O 1
ATOM 1459 N N . SER B 1 77 ? 6.875 21.844 7.879 1 97.75 77 SER B N 1
ATOM 1460 C CA . SER B 1 77 ? 8.094 21.359 7.242 1 97.75 77 SER B CA 1
ATOM 1461 C C . SER B 1 77 ? 8.844 20.391 8.141 1 97.75 77 SER B C 1
ATOM 1463 O O . SER B 1 77 ? 9.938 19.938 7.805 1 97.75 77 SER B O 1
ATOM 1465 N N . GLU B 1 78 ? 8.203 20.062 9.273 1 97.62 78 GLU B N 1
ATOM 1466 C CA . GLU B 1 78 ? 8.812 19.094 10.188 1 97.62 78 GLU B CA 1
ATOM 1467 C C . GLU B 1 78 ? 8.062 17.766 10.18 1 97.62 78 GLU B C 1
ATOM 1469 O O . GLU B 1 78 ? 6.832 17.75 10.289 1 97.62 78 GLU B O 1
ATOM 1474 N N . LEU B 1 79 ? 8.766 16.688 10.086 1 98.62 79 LEU B N 1
ATOM 1475 C CA . LEU B 1 79 ? 8.156 15.367 10.125 1 98.62 79 LEU B CA 1
ATOM 1476 C C . LEU B 1 79 ? 7.574 15.078 11.508 1 98.62 79 LEU B C 1
ATOM 1478 O O . LEU B 1 79 ? 8.289 15.133 12.508 1 98.62 79 LEU B O 1
ATOM 1482 N N . VAL B 1 80 ? 6.332 14.805 11.5 1 98.19 80 VAL B N 1
ATOM 1483 C CA . VAL B 1 80 ? 5.648 14.406 12.734 1 98.19 80 VAL B CA 1
ATOM 1484 C C . VAL B 1 80 ? 5.727 12.891 12.898 1 98.19 80 VAL B C 1
ATOM 1486 O O . VAL B 1 80 ? 5.941 12.391 14.008 1 98.19 80 VAL B O 1
ATOM 1489 N N . GLY B 1 81 ? 5.508 12.203 11.734 1 97.31 81 GLY B N 1
ATOM 1490 C CA . GLY B 1 81 ? 5.539 10.75 11.758 1 97.31 81 GLY B CA 1
ATOM 1491 C C . GLY B 1 81 ? 4.629 10.109 10.727 1 97.31 81 GLY B C 1
ATOM 1492 O O . GLY B 1 81 ? 4.324 10.727 9.695 1 97.31 81 GLY B O 1
ATOM 1493 N N . GLY B 1 82 ? 4.305 8.891 11.039 1 96.5 82 GLY B N 1
ATOM 1494 C CA . GLY B 1 82 ? 3.434 8.133 10.148 1 96.5 82 GLY B CA 1
ATOM 1495 C C . GLY B 1 82 ? 2 8.062 10.641 1 96.5 82 GLY B C 1
ATOM 1496 O O . GLY B 1 82 ? 1.58 8.875 11.469 1 96.5 82 GLY B O 1
ATOM 1497 N N . GLY B 1 83 ? 1.3 7.098 10.086 1 95.75 83 GLY B N 1
ATOM 1498 C CA . GLY B 1 83 ? -0.104 6.934 10.43 1 95.75 83 GLY B CA 1
ATOM 1499 C C . GLY B 1 83 ? -0.324 6.605 11.891 1 95.75 83 GLY B C 1
ATOM 1500 O O . GLY B 1 83 ? -1.255 7.117 12.516 1 95.75 83 GLY B O 1
ATOM 1501 N N . ASP B 1 84 ? 0.479 5.746 12.477 1 95.69 84 ASP B N 1
ATOM 1502 C CA . ASP B 1 84 ? 0.316 5.309 13.859 1 95.69 84 ASP B CA 1
ATOM 1503 C C . ASP B 1 84 ? 0.472 6.48 14.828 1 95.69 84 ASP B C 1
ATOM 1505 O O . ASP B 1 84 ? -0.249 6.57 15.82 1 95.69 84 ASP B O 1
ATOM 1509 N N . ILE B 1 85 ? 1.418 7.332 14.578 1 96 85 ILE B N 1
ATOM 1510 C CA . ILE B 1 85 ? 1.686 8.461 15.461 1 96 85 ILE B CA 1
ATOM 1511 C C . ILE B 1 85 ? 0.5 9.422 15.445 1 96 85 ILE B C 1
ATOM 1513 O O . ILE B 1 85 ? 0.08 9.914 16.5 1 96 85 ILE B O 1
ATOM 1517 N N . ILE B 1 86 ? -0.015 9.664 14.25 1 97.5 86 ILE B N 1
ATOM 1518 C CA . ILE B 1 86 ? -1.133 10.594 14.141 1 97.5 86 ILE B CA 1
ATOM 1519 C C . ILE B 1 86 ? -2.348 10.039 14.875 1 97.5 86 ILE B C 1
ATOM 1521 O O . ILE B 1 86 ? -3.082 10.781 15.531 1 97.5 86 ILE B O 1
ATOM 1525 N N . VAL B 1 87 ? -2.576 8.766 14.766 1 98 87 VAL B N 1
ATOM 1526 C CA . VAL B 1 87 ? -3.684 8.125 15.469 1 98 87 VAL B CA 1
ATOM 1527 C C . VAL B 1 87 ? -3.471 8.25 16.984 1 98 87 VAL B C 1
ATOM 1529 O O . VAL B 1 87 ? -4.406 8.555 17.719 1 98 87 VAL B O 1
ATOM 1532 N N . GLU B 1 88 ? -2.309 8 17.406 1 98.25 88 GLU B N 1
ATOM 1533 C CA . GLU B 1 88 ? -1.975 8.141 18.812 1 98.25 88 GLU B CA 1
ATOM 1534 C C . GLU B 1 88 ? -2.23 9.57 19.297 1 98.25 88 GLU B C 1
ATOM 1536 O O . GLU B 1 88 ? -2.797 9.766 20.375 1 98.25 88 GLU B O 1
ATOM 1541 N N . MET B 1 89 ? -1.809 10.531 18.562 1 98.19 89 MET B N 1
ATOM 1542 C CA . MET B 1 89 ? -2.037 11.938 18.906 1 98.19 89 MET B CA 1
ATOM 1543 C C . MET B 1 89 ? -3.529 12.227 19.016 1 98.19 89 MET B C 1
ATOM 1545 O O . MET B 1 89 ? -3.953 12.992 19.891 1 98.19 89 MET B O 1
ATOM 1549 N N . ALA B 1 90 ? -4.309 11.688 18.094 1 98.38 90 ALA B N 1
ATOM 1550 C CA . ALA B 1 90 ? -5.758 11.867 18.141 1 98.38 90 ALA B CA 1
ATOM 1551 C C . ALA B 1 90 ? -6.348 11.234 19.391 1 98.38 90 ALA B C 1
ATOM 1553 O O . ALA B 1 90 ? -7.184 11.844 20.078 1 98.38 90 ALA B O 1
ATOM 1554 N N . ASP B 1 91 ? -5.887 10.023 19.734 1 98.12 91 ASP B N 1
ATOM 1555 C CA . ASP B 1 91 ? -6.363 9.312 20.906 1 98.12 91 ASP B CA 1
ATOM 1556 C C . ASP B 1 91 ? -6.051 10.094 22.188 1 98.12 91 ASP B C 1
ATOM 1558 O O . ASP B 1 91 ? -6.832 10.07 23.141 1 98.12 91 ASP B O 1
ATOM 1562 N N . MET B 1 92 ? -4.965 10.719 22.172 1 97.94 92 MET B N 1
ATOM 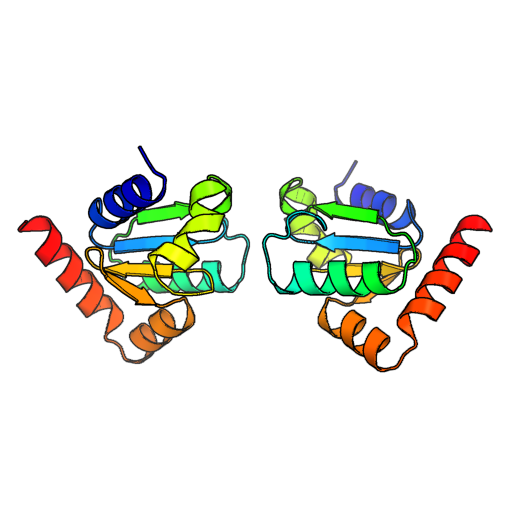1563 C CA . MET B 1 92 ? -4.531 11.508 23.328 1 97.94 92 MET B CA 1
ATOM 1564 C C . MET B 1 92 ? -5.246 12.852 23.359 1 97.94 92 MET B C 1
ATOM 1566 O O . MET B 1 92 ? -5.137 13.594 24.344 1 97.94 92 MET B O 1
ATOM 1570 N N . GLY B 1 93 ? -5.836 13.219 22.219 1 98.19 93 GLY B N 1
ATOM 1571 C CA . GLY B 1 93 ? -6.59 14.453 22.156 1 98.19 93 GLY B CA 1
ATOM 1572 C C . GLY B 1 93 ? -5.73 15.656 21.812 1 98.19 93 GLY B C 1
ATOM 1573 O O . GLY B 1 93 ? -6.152 16.797 22 1 98.19 93 GLY B O 1
ATOM 1574 N N . THR B 1 94 ? -4.559 15.445 21.312 1 98.38 94 THR B N 1
ATOM 1575 C CA . THR B 1 94 ? -3.641 16.562 21.094 1 98.38 94 THR B CA 1
ATOM 1576 C C . THR B 1 94 ? -3.564 16.906 19.609 1 98.38 94 THR B C 1
ATOM 1578 O O . THR B 1 94 ? -3.086 17.984 19.25 1 98.38 94 THR B O 1
ATOM 1581 N N . LEU B 1 95 ? -3.996 16.094 18.75 1 98.62 95 LEU B N 1
ATOM 1582 C CA . LEU B 1 95 ? -3.793 16.25 17.312 1 98.62 95 LEU B CA 1
ATOM 1583 C C . LEU B 1 95 ? -4.406 17.547 16.812 1 98.62 95 LEU B C 1
ATOM 1585 O O . LEU B 1 95 ? -3.721 18.359 16.172 1 98.62 95 LEU B O 1
ATOM 1589 N N . LYS B 1 96 ? -5.652 17.75 17.094 1 98.56 96 LYS B N 1
ATOM 1590 C CA . LYS B 1 96 ? -6.344 18.938 16.609 1 98.56 96 LYS B CA 1
ATOM 1591 C C . LYS B 1 96 ? -5.621 20.203 17.062 1 98.56 96 LYS B C 1
ATOM 1593 O O . LYS B 1 96 ? -5.375 21.109 16.25 1 98.56 96 LYS B O 1
ATOM 1598 N N . GLY B 1 97 ? -5.344 20.203 18.297 1 98.62 97 GLY B N 1
ATOM 1599 C CA . GLY B 1 97 ? -4.645 21.375 18.812 1 98.62 97 GLY B CA 1
ATOM 1600 C C . GLY B 1 97 ? -3.322 21.625 18.109 1 98.62 97 GLY B C 1
ATOM 1601 O O . GLY B 1 97 ? -3.002 22.766 17.781 1 98.62 97 GLY B O 1
ATOM 1602 N N . GLU B 1 98 ? -2.582 20.594 17.875 1 98.31 98 GLU B N 1
ATOM 1603 C CA . GLU B 1 98 ? -1.287 20.719 17.203 1 98.31 98 GLU B CA 1
ATOM 1604 C C . GLU B 1 98 ? -1.45 21.172 15.758 1 98.31 98 GLU B C 1
ATOM 1606 O O . GLU B 1 98 ? -0.644 21.953 15.25 1 98.31 98 GLU B O 1
ATOM 1611 N N . MET B 1 99 ? -2.422 20.672 15.133 1 98.62 99 MET B N 1
ATOM 1612 C CA . MET B 1 99 ? -2.689 21.078 13.758 1 98.62 99 MET B CA 1
ATOM 1613 C C . MET B 1 99 ? -3.094 22.547 13.688 1 98.62 99 MET B C 1
ATOM 1615 O O . MET B 1 99 ? -2.652 23.266 12.797 1 98.62 99 MET B O 1
ATOM 1619 N N . GLU B 1 100 ? -3.914 22.969 14.578 1 98.56 100 GLU B N 1
ATOM 1620 C CA . GLU B 1 100 ? -4.332 24.359 14.609 1 98.56 100 GLU B CA 1
ATOM 1621 C C . GLU B 1 100 ? -3.145 25.281 14.867 1 98.56 100 GLU B C 1
ATOM 1623 O O . GLU B 1 100 ? -3.031 26.344 14.242 1 98.56 100 GLU B O 1
ATOM 1628 N N . LYS B 1 101 ? -2.336 24.859 15.797 1 98.25 101 LYS B N 1
ATOM 1629 C CA . LYS B 1 101 ? -1.129 25.641 16.078 1 98.25 101 LYS B CA 1
ATOM 1630 C C . LYS B 1 101 ? -0.25 25.734 14.828 1 98.25 101 LYS B C 1
ATOM 1632 O O . LYS B 1 101 ? 0.298 26.812 14.539 1 98.25 101 LYS B O 1
ATOM 1637 N N . ALA B 1 102 ? -0.105 24.688 14.172 1 98.12 102 ALA B N 1
ATOM 1638 C CA . ALA B 1 102 ? 0.693 24.688 12.945 1 98.12 102 ALA B CA 1
ATOM 1639 C C . ALA B 1 102 ? 0.102 25.641 11.906 1 98.12 102 ALA B C 1
ATOM 1641 O O . ALA B 1 102 ? 0.833 26.375 11.242 1 98.12 102 ALA B O 1
ATOM 1642 N N . SER B 1 103 ? -1.157 25.609 11.75 1 97.94 103 SER B N 1
ATOM 1643 C CA . SER B 1 103 ? -1.842 26.469 10.789 1 97.94 103 SER B CA 1
ATOM 1644 C C . SER B 1 103 ? -1.646 27.938 11.125 1 97.94 103 SER B C 1
ATOM 1646 O O . SER B 1 103 ? -1.399 28.75 10.242 1 97.94 103 SER B O 1
ATOM 1648 N N . GLU B 1 104 ? -1.792 28.203 12.391 1 96.94 104 GLU B N 1
ATOM 1649 C CA . GLU B 1 104 ? -1.611 29.578 12.844 1 96.94 104 GLU B CA 1
ATOM 1650 C C . GLU B 1 104 ? -0.194 30.062 12.562 1 96.94 104 GLU B C 1
ATOM 1652 O O . GLU B 1 104 ? -0.004 31.188 12.094 1 96.94 104 GLU B O 1
ATOM 1657 N N . LYS B 1 105 ? 0.722 29.234 12.891 1 96.62 105 LYS B N 1
ATOM 1658 C CA . LYS B 1 105 ? 2.121 29.594 12.672 1 96.62 105 LYS B CA 1
ATOM 1659 C C . LYS B 1 105 ? 2.406 29.828 11.195 1 96.62 105 LYS B C 1
ATOM 1661 O O . LYS B 1 105 ? 3.182 30.703 10.836 1 96.62 105 LYS B O 1
ATOM 1666 N N . PHE B 1 106 ? 1.862 29.047 10.336 1 95.75 106 PHE B N 1
ATOM 1667 C CA . PHE B 1 106 ? 2.07 29.141 8.898 1 95.75 106 PHE B CA 1
ATOM 1668 C C . PHE B 1 106 ? 1.514 30.453 8.359 1 95.75 106 PHE B C 1
ATOM 1670 O O . PHE B 1 106 ? 2.111 31.062 7.473 1 95.75 106 PHE B O 1
ATOM 1677 N N . ASP B 1 107 ? 0.427 30.859 8.836 1 90.12 107 ASP B N 1
ATOM 1678 C CA . ASP B 1 107 ? -0.242 32.094 8.383 1 90.12 107 ASP B CA 1
ATOM 1679 C C . ASP B 1 107 ? 0.534 33.312 8.812 1 90.12 107 ASP B C 1
ATOM 1681 O O . ASP B 1 107 ? 0.43 34.375 8.18 1 90.12 107 ASP B O 1
ATOM 1685 N N . THR B 1 108 ? 1.24 33.125 9.914 1 85.19 108 THR B N 1
ATOM 1686 C CA . THR B 1 108 ? 1.965 34.281 10.43 1 85.19 108 THR B CA 1
ATOM 1687 C C . THR B 1 108 ? 3.35 34.406 9.797 1 85.19 108 THR B C 1
ATOM 1689 O O . THR B 1 108 ? 4.113 35.312 10.102 1 85.19 108 THR B O 1
ATOM 1692 N N . LYS B 1 109 ? 3.668 33.531 9.078 1 74.31 109 LYS B N 1
ATOM 1693 C CA . LYS B 1 109 ? 4.922 33.625 8.336 1 74.31 109 LYS B CA 1
ATOM 1694 C C . LYS B 1 109 ? 4.785 34.531 7.129 1 74.31 109 LYS B C 1
ATOM 1696 O O . LYS B 1 109 ? 3.703 34.656 6.547 1 74.31 109 LYS B O 1
#

Solvent-accessible surface area (backbone atoms only — not comparable to full-atom values): 11820 Å² total; per-residue (Å²): 131,55,68,67,56,52,49,51,52,55,40,63,71,41,28,33,39,36,39,23,45,42,42,86,91,53,46,72,40,69,52,25,40,49,34,43,49,54,50,52,70,58,71,57,85,70,48,73,42,42,32,79,83,31,64,67,54,52,68,40,45,32,65,76,65,73,40,90,66,76,17,38,31,27,49,62,59,36,80,75,38,37,30,68,52,54,49,49,32,48,75,72,65,45,38,52,60,53,52,52,52,29,43,53,55,51,68,72,100,132,55,68,68,55,53,50,51,51,55,40,62,70,40,27,35,40,36,40,25,44,40,43,86,91,53,46,72,39,70,53,24,38,49,34,42,50,53,51,52,71,59,70,57,83,65,48,71,41,42,33,79,83,32,64,67,56,52,69,42,44,34,65,75,66,72,40,90,66,77,18,39,32,28,48,62,59,37,81,75,39,39,31,68,54,53,48,50,32,48,74,72,62,46,37,52,59,52,52,51,52,30,42,52,54,49,70,71,99

Secondary structure (DSSP, 8-state):
--HHHHHHHHHHT-SEEEEESB-SSSBSSHHHHHHHHHHHHTT---EEEEGGG-HHHHHHHHHHHT--SS-EEEETTEEEE-HHHHHHHHHTT-HHHHHHHHHHHHHT-/--HHHHHHHHHHT-SEEEEESB-SSSBSSHHHHHHHHHHHHTT---EEEEGGG-HHHHHHHHHHHT--SS-EEEETTEEEE-HHHHHHHHHTT-HHHHHHHHHHHHHT-

InterPro domains:
  IPR002109 Glutaredoxin [PF00462] (16-80)
  IPR004480 Monothiol glutaredoxin-related [PTHR10293] (3-104)
  IPR004480 Monothiol glutaredoxin-related [TIGR00365] (4-100)
  IPR014434 Monothiol glutaredoxin [PIRSF005894] (1-102)
  IPR033658 Glutaredoxin, PICOT-like [cd03028] (7-96)
  IPR036249 Thioredoxin-like superfamily [SSF52833] (1-101)

Nearest PDB structures (foldseek):
  2wci-assembly1_A  TM=9.735E-01  e=6.210E-12  Escherichia coli
  2yan-assembly2_B  TM=9.451E-01  e=1.221E-10  Homo sapiens
  2mma-assembly1_A  TM=9.432E-01  e=1.084E-10  Arabidopsis thaliana
  3zyw-assembly1_A  TM=9.714E-01  e=8.726E-10  Homo sapiens
  5y4u-assembly1_A  TM=9.074E-01  e=2.454E-08  Saccharomyces cerevisiae S288C

Organism: Ruthia magnifica subsp. Calyptogena magnifica (NCBI:txid413404)

Sequence (218 aa):
MDVMDRIQQQVDSAAIILYMKGTPQFPQCGFSATAARTLASTGVEFTYVNIFEDQEVFQSLPVFADWPTFPQIYFNSELVGGGDIIVEMADMGTLKGEMEKASEKFDTKMDVMDRIQQQVDSAAIILYMKGTPQFPQCGFSATAARTLASTGVEFTYVNIFEDQEVFQSLPVFADWPTFPQIYFNSELVGGGDIIVEMADMGTLKGEMEKASEKFDTK

pLDDT: mean 96.26, std 3.68, range [74.31, 98.88]

Radius of gyration: 20.43 Å; Cα contacts (8 Å, |Δi|>4): 346; chains: 2; bounding box: 36×65×43 Å